Protein AF-A0A7R8H583-F1 (afdb_monomer_lite)

Organism: Lepeophtheirus salmonis (NCBI:txid72036)

Radius of gyration: 39.68 Å; chains: 1; bounding box: 91×56×127 Å

Foldseek 3Di:
DDDDDDDPPPPPPPPDPVNVVVVVVVVVVVVVVVVVVVVVVVVVVVVVVVVVVVVVVVVVVVVVVVVVVVVVVDPDDDDDDDDDDDDDDDDDDDDDDDDPPPDDDPPPPPDDPDPPDPPVPDDDDDDDDDPPVRVPDPPDPPPDPDPDPVVVCVVCVVVVVVVVVVVVVVVVVVVVVVVVVVVVVVVVVCVVPPDDLDDDPVPDDDDDDDPDDFDDDSNHTDPDDDPPDDDD

Secondary structure (DSSP, 8-state):
----------------HHHHHHHHHHHHHHHHHHHHHHHHHHHHHHHHHHHHHHHHHHHHHHHHHHHHHHHHTS----------------------------PPP--------------TT--PPP-----TTTS-----TT------HHHHHHHHHHHHHHHHHHHHHHHHHHHHHHHHHHHHHHHHHHHTT---SSPPGGG-------SSPPPEETTEEPP---TT----

pLDDT: mean 72.58, std 21.28, range [29.31, 98.38]

InterPro domains:
  IPR026711 Protein male-specific lethal-1 [PTHR21656] (119-228)
  IPR029332 PEHE domain [PF15275] (124-221)
  IPR029332 PEHE domain [PS52052] (121-232)
  IPR029332 PEHE domain [SM01300] (122-227)

Structure (mmCIF, N/CA/C/O backbone):
data_AF-A0A7R8H583-F1
#
_entry.id   AF-A0A7R8H583-F1
#
loop_
_atom_site.group_PDB
_atom_site.id
_atom_site.type_symbol
_atom_site.label_atom_id
_atom_site.label_alt_id
_atom_site.label_comp_id
_atom_site.label_asym_id
_atom_site.label_entity_id
_atom_site.label_seq_id
_atom_site.pdbx_PDB_ins_code
_atom_site.Cartn_x
_atom_site.Cartn_y
_atom_site.Cartn_z
_atom_site.occupancy
_atom_site.B_iso_or_equiv
_atom_site.auth_seq_id
_atom_site.auth_comp_id
_atom_site.auth_asym_id
_atom_site.auth_atom_id
_atom_site.pdbx_PDB_model_num
ATOM 1 N N . MET A 1 1 ? 55.004 -15.044 78.273 1.00 39.72 1 MET A N 1
ATOM 2 C CA . MET A 1 1 ? 55.302 -14.265 77.050 1.00 39.72 1 MET A CA 1
ATOM 3 C C . MET A 1 1 ? 54.377 -14.804 75.965 1.00 39.72 1 MET A C 1
ATOM 5 O O . MET A 1 1 ? 54.456 -15.985 75.682 1.00 39.72 1 MET A O 1
ATOM 9 N N . SER A 1 2 ? 53.267 -14.100 75.718 1.00 42.75 2 SER A N 1
ATOM 10 C CA . SER A 1 2 ? 53.019 -13.295 74.498 1.00 42.75 2 SER A CA 1
ATOM 11 C C . SER A 1 2 ? 52.507 -14.181 73.341 1.00 42.75 2 SER A C 1
ATOM 13 O O . SER A 1 2 ? 53.252 -15.025 72.867 1.00 42.75 2 SER A O 1
ATOM 15 N N . SER A 1 3 ? 51.190 -14.187 73.066 1.00 45.34 3 SER A N 1
ATOM 16 C CA . SER A 1 3 ? 50.481 -13.386 72.024 1.00 45.34 3 SER A CA 1
ATOM 17 C C . SER A 1 3 ? 50.631 -13.978 70.607 1.00 45.34 3 SER A C 1
ATOM 19 O O . SER A 1 3 ? 51.756 -14.216 70.197 1.00 45.34 3 SER A O 1
ATOM 21 N N . GLY A 1 4 ? 49.614 -14.191 69.770 1.00 42.38 4 GLY A N 1
ATOM 22 C CA . GLY A 1 4 ? 48.191 -13.868 69.820 1.00 42.38 4 GLY A CA 1
ATOM 23 C C . GLY A 1 4 ? 47.451 -14.468 68.604 1.00 42.38 4 GLY A C 1
ATOM 24 O O . GLY A 1 4 ? 48.073 -14.815 67.603 1.00 42.38 4 GLY A O 1
ATOM 25 N N . ASP A 1 5 ? 46.137 -14.594 68.790 1.00 48.31 5 ASP A N 1
ATOM 26 C CA . ASP A 1 5 ? 44.976 -14.587 67.881 1.00 48.31 5 ASP A CA 1
ATOM 27 C C . ASP A 1 5 ? 44.881 -15.476 66.620 1.00 48.31 5 ASP A C 1
ATOM 29 O O . ASP A 1 5 ? 45.579 -15.263 65.627 1.00 48.31 5 ASP A O 1
ATOM 33 N N . PRO A 1 6 ? 43.852 -16.352 66.563 1.00 56.91 6 PRO A N 1
ATOM 34 C CA . PRO A 1 6 ? 43.311 -16.918 65.338 1.00 56.91 6 PRO A CA 1
ATOM 35 C C . PRO A 1 6 ? 41.936 -16.299 65.025 1.00 56.91 6 PRO A C 1
ATOM 37 O O . PRO A 1 6 ? 40.910 -16.883 65.345 1.00 56.91 6 PRO A O 1
ATOM 40 N N . GLU A 1 7 ? 41.871 -15.139 64.371 1.00 47.62 7 GLU A N 1
ATOM 41 C CA . GLU A 1 7 ? 40.606 -14.659 63.785 1.00 47.62 7 GLU A CA 1
ATOM 42 C C . GLU A 1 7 ? 40.832 -13.978 62.433 1.00 47.62 7 GLU A C 1
ATOM 44 O O . GLU A 1 7 ? 40.828 -12.758 62.288 1.00 47.62 7 GLU A O 1
ATOM 49 N N . THR A 1 8 ? 40.964 -14.788 61.383 1.00 52.25 8 THR A N 1
ATOM 50 C CA . THR A 1 8 ? 40.617 -14.347 60.027 1.00 52.25 8 THR A CA 1
ATOM 51 C C . THR A 1 8 ? 39.176 -14.757 59.752 1.00 52.25 8 THR A C 1
ATOM 53 O O . THR A 1 8 ? 38.875 -15.749 59.094 1.00 52.25 8 THR A O 1
ATOM 56 N N . PHE A 1 9 ? 38.258 -13.970 60.314 1.00 43.31 9 PHE A N 1
ATOM 57 C CA . PHE A 1 9 ? 36.836 -14.028 60.004 1.00 43.31 9 PHE A CA 1
ATOM 58 C C . PHE A 1 9 ? 36.634 -13.882 58.489 1.00 43.31 9 PHE A C 1
ATOM 60 O O . PHE A 1 9 ? 36.889 -12.826 57.902 1.00 43.31 9 PHE A O 1
ATOM 67 N N . LEU A 1 10 ? 36.119 -14.939 57.856 1.00 52.94 10 LEU A N 1
ATOM 68 C CA . LEU A 1 10 ? 35.510 -14.893 56.531 1.00 52.94 10 LEU A CA 1
ATOM 69 C C . LEU A 1 10 ? 34.365 -13.876 56.566 1.00 52.94 10 LEU A C 1
ATOM 71 O O . LEU A 1 10 ? 33.228 -14.186 56.921 1.00 52.94 10 LEU A O 1
ATOM 75 N N . LYS A 1 11 ? 34.662 -12.631 56.192 1.00 44.00 11 LYS A N 1
ATOM 76 C CA . LYS A 1 11 ? 33.666 -11.579 56.005 1.00 44.00 11 LYS A CA 1
ATOM 77 C C . LYS A 1 11 ? 32.925 -11.864 54.701 1.00 44.00 11 LYS A C 1
ATOM 79 O O . LYS A 1 11 ? 33.147 -11.218 53.679 1.00 44.00 11 LYS A O 1
ATOM 84 N N . ALA A 1 12 ? 32.050 -12.869 54.730 1.00 57.28 12 ALA A N 1
ATOM 85 C CA . ALA A 1 12 ? 31.068 -13.095 53.687 1.00 57.28 12 ALA A CA 1
ATOM 86 C C . ALA A 1 12 ? 30.246 -11.809 53.556 1.00 57.28 12 ALA A C 1
ATOM 88 O O . ALA A 1 12 ? 29.466 -11.438 54.437 1.00 57.28 12 ALA A O 1
ATOM 89 N N . LYS A 1 13 ? 30.488 -11.076 52.467 1.00 56.00 13 LYS A N 1
ATOM 90 C CA . LYS A 1 13 ? 29.783 -9.846 52.126 1.00 56.00 13 LYS A CA 1
ATOM 91 C C . LYS A 1 13 ? 28.330 -10.227 51.857 1.00 56.00 13 LYS A C 1
ATOM 93 O O . LYS A 1 13 ? 27.985 -10.579 50.735 1.00 56.00 13 LYS A O 1
ATOM 98 N N . LYS A 1 14 ? 27.488 -10.196 52.898 1.00 53.09 14 LYS A N 1
ATOM 99 C CA . LYS A 1 14 ? 26.028 -10.273 52.782 1.00 53.09 14 LYS A CA 1
ATOM 100 C C . LYS A 1 14 ? 25.600 -9.170 51.815 1.00 53.09 14 LYS A C 1
ATOM 102 O O . LYS A 1 14 ? 25.527 -7.999 52.182 1.00 53.09 14 LYS A O 1
ATOM 107 N N . ILE A 1 15 ? 25.376 -9.535 50.556 1.00 56.59 15 ILE A N 1
ATOM 108 C CA . ILE A 1 15 ? 24.724 -8.669 49.581 1.00 56.59 15 ILE A CA 1
ATOM 109 C C . ILE A 1 15 ? 23.284 -8.570 50.070 1.00 56.59 15 ILE A C 1
ATOM 111 O O . ILE A 1 15 ? 22.493 -9.490 49.896 1.00 56.59 15 ILE A O 1
ATOM 115 N N . GLY A 1 16 ? 22.988 -7.493 50.797 1.00 50.00 16 GLY A N 1
ATOM 116 C CA . GLY A 1 16 ? 21.662 -7.279 51.353 1.00 50.00 16 GLY A CA 1
ATOM 117 C C . GLY A 1 16 ? 20.592 -7.271 50.250 1.00 50.00 16 GLY A C 1
ATOM 118 O O . GLY A 1 16 ? 20.881 -6.856 49.121 1.00 50.00 16 GLY A O 1
ATOM 119 N N . PRO A 1 17 ? 19.344 -7.659 50.570 1.00 55.38 17 PRO A N 1
ATOM 120 C CA . PRO A 1 17 ? 18.224 -7.737 49.617 1.00 55.38 17 PRO A CA 1
ATOM 121 C C . PRO A 1 17 ? 17.969 -6.421 48.856 1.00 55.38 17 PRO A C 1
ATOM 123 O O . PRO A 1 17 ? 17.430 -6.416 47.751 1.00 55.38 17 PRO A O 1
ATOM 126 N N . GLN A 1 18 ? 18.446 -5.299 49.397 1.00 56.16 18 GLN A N 1
ATOM 127 C CA . GLN A 1 18 ? 18.434 -3.978 48.769 1.00 56.16 18 GLN A CA 1
ATOM 128 C C . GLN A 1 18 ? 19.153 -3.922 47.406 1.00 56.16 18 GLN A C 1
ATOM 130 O O . GLN A 1 18 ? 18.717 -3.192 46.518 1.00 56.16 18 GLN A O 1
ATOM 135 N N . ARG A 1 19 ? 20.229 -4.699 47.201 1.00 59.28 19 ARG A N 1
ATOM 136 C CA . ARG A 1 19 ? 21.041 -4.646 45.967 1.00 59.28 19 ARG A CA 1
ATOM 137 C C . ARG A 1 19 ? 20.434 -5.438 44.802 1.00 59.28 19 ARG A C 1
ATOM 139 O O . ARG A 1 19 ? 20.669 -5.103 43.647 1.00 59.28 19 ARG A O 1
ATOM 146 N N . ILE A 1 20 ? 19.651 -6.476 45.100 1.00 61.25 20 ILE A N 1
ATOM 147 C CA . ILE A 1 20 ? 18.907 -7.253 44.092 1.00 61.25 20 ILE A CA 1
ATOM 148 C C . ILE A 1 20 ? 17.666 -6.461 43.659 1.00 61.25 20 ILE A C 1
ATOM 150 O O . ILE A 1 20 ? 17.390 -6.328 42.467 1.00 61.25 20 ILE A O 1
ATOM 154 N N . ASN A 1 21 ? 16.986 -5.833 44.623 1.00 68.69 21 ASN A N 1
ATOM 155 C CA . ASN A 1 21 ? 15.848 -4.958 44.360 1.00 68.69 21 ASN A CA 1
ATOM 156 C C . ASN A 1 21 ? 16.220 -3.740 43.504 1.00 68.69 21 ASN A C 1
ATOM 158 O O . ASN A 1 21 ? 15.417 -3.319 42.676 1.00 68.69 21 ASN A O 1
ATOM 162 N N . SER A 1 22 ? 17.424 -3.176 43.651 1.00 75.19 22 SER A N 1
ATOM 163 C CA . SER A 1 22 ? 17.870 -2.078 42.784 1.00 75.19 22 SER A CA 1
ATOM 164 C C . SER A 1 22 ? 18.162 -2.532 41.349 1.00 75.19 22 SER A C 1
ATOM 166 O O . SER A 1 22 ? 17.811 -1.821 40.411 1.00 75.19 22 SER A O 1
ATOM 168 N N . GLY A 1 23 ? 18.723 -3.730 41.155 1.00 84.75 23 GLY A N 1
ATOM 169 C CA . GLY A 1 23 ? 18.948 -4.307 39.824 1.00 84.75 23 GLY A CA 1
ATOM 170 C C . GLY A 1 23 ? 17.646 -4.552 39.055 1.00 84.75 23 GLY A C 1
ATOM 171 O O . GLY A 1 23 ? 17.531 -4.161 37.894 1.00 84.75 23 GLY A O 1
ATOM 172 N N . LEU A 1 24 ? 16.638 -5.118 39.725 1.00 88.19 24 LEU A N 1
ATOM 173 C CA . LEU A 1 24 ? 15.303 -5.305 39.148 1.00 88.19 24 LEU A CA 1
ATOM 174 C C . LEU A 1 24 ? 14.635 -3.966 38.822 1.00 88.19 24 LEU A C 1
ATOM 176 O O . LEU A 1 24 ? 14.130 -3.795 37.716 1.00 88.19 24 LEU A O 1
ATOM 180 N N . LYS A 1 25 ? 14.689 -2.986 39.734 1.00 88.31 25 LYS A N 1
ATOM 181 C CA . LYS A 1 25 ? 14.158 -1.634 39.483 1.00 88.31 25 LYS A CA 1
ATOM 182 C C . LYS A 1 25 ? 14.792 -0.991 38.247 1.00 88.31 25 LYS A C 1
ATOM 184 O O . LYS A 1 25 ? 14.070 -0.462 37.410 1.00 88.31 25 LYS A O 1
ATOM 189 N N . ASN A 1 26 ? 16.111 -1.090 38.091 1.00 89.19 26 ASN A N 1
ATOM 190 C CA . ASN A 1 26 ? 16.813 -0.552 36.923 1.00 89.19 26 ASN A CA 1
ATOM 191 C C . ASN A 1 26 ? 16.408 -1.265 35.622 1.00 89.19 26 ASN A C 1
ATOM 193 O O . ASN A 1 26 ? 16.211 -0.611 34.599 1.00 89.19 26 ASN A O 1
ATOM 197 N N . MET A 1 27 ? 16.225 -2.588 35.664 1.00 93.94 27 MET A N 1
ATOM 198 C CA . MET A 1 27 ? 15.736 -3.366 34.521 1.00 93.94 27 MET A CA 1
ATOM 199 C C . MET A 1 27 ? 14.315 -2.948 34.117 1.00 93.94 27 MET A C 1
ATOM 201 O O . MET A 1 27 ? 14.057 -2.719 32.936 1.00 93.94 27 MET A O 1
ATOM 205 N N . PHE A 1 28 ? 13.413 -2.788 35.089 1.00 95.56 28 PHE A N 1
ATOM 206 C CA . PHE A 1 28 ? 12.047 -2.320 34.845 1.00 95.56 28 PHE A CA 1
ATOM 207 C C . PHE A 1 28 ? 12.021 -0.903 34.269 1.00 95.56 28 PHE A C 1
ATOM 209 O O . PHE A 1 28 ? 11.303 -0.652 33.304 1.00 95.56 28 PHE A O 1
ATOM 216 N N . LEU A 1 29 ? 12.832 0.014 34.802 1.00 94.50 29 LEU A N 1
ATOM 217 C CA . LEU A 1 29 ? 12.940 1.373 34.267 1.00 94.50 29 LEU A CA 1
ATOM 218 C C . LEU A 1 29 ? 13.438 1.372 32.815 1.00 94.50 29 LEU A C 1
ATOM 220 O O . LEU A 1 29 ? 12.851 2.049 31.973 1.00 94.50 29 LEU A O 1
ATOM 224 N N . SER A 1 30 ? 14.445 0.554 32.498 1.00 95.88 30 SER A N 1
ATOM 225 C CA . SER A 1 30 ? 14.956 0.396 31.130 1.00 95.88 30 SER A CA 1
ATOM 226 C C . SER A 1 30 ? 13.913 -0.205 30.174 1.00 95.88 30 SER A C 1
ATOM 228 O O . SER A 1 30 ? 13.758 0.260 29.039 1.00 95.88 30 SER A O 1
ATOM 230 N N . GLN A 1 31 ? 13.131 -1.191 30.628 1.00 97.00 31 GLN A N 1
ATOM 231 C CA . GLN A 1 31 ? 12.008 -1.722 29.848 1.00 97.00 31 GLN A CA 1
ATOM 232 C C . GLN A 1 31 ? 10.939 -0.658 29.596 1.00 97.00 31 GLN A C 1
ATOM 234 O O . GLN A 1 31 ? 10.492 -0.505 28.460 1.00 97.00 31 GLN A O 1
ATOM 239 N N . LEU A 1 32 ? 10.552 0.108 30.617 1.00 97.69 32 LEU A N 1
ATOM 240 C CA . LEU A 1 32 ? 9.571 1.185 30.472 1.00 97.69 32 LEU A CA 1
ATOM 241 C C . LEU A 1 32 ? 10.056 2.271 29.509 1.00 97.69 32 LEU A C 1
ATOM 243 O O . LEU A 1 32 ? 9.270 2.783 28.712 1.00 97.69 32 LEU A O 1
ATOM 247 N N . GLU A 1 33 ? 11.344 2.601 29.535 1.00 97.25 33 GLU A N 1
ATOM 248 C CA . GLU A 1 33 ? 11.948 3.542 28.596 1.00 97.25 33 GLU A CA 1
ATOM 249 C C . GLU A 1 33 ? 11.937 3.004 27.161 1.00 97.25 33 GLU A C 1
ATOM 251 O O . GLU A 1 33 ? 11.557 3.718 26.231 1.00 97.25 33 GLU A O 1
ATOM 256 N N . THR A 1 34 ? 12.235 1.716 26.986 1.00 97.38 34 THR A N 1
ATOM 257 C CA . THR A 1 34 ? 12.141 1.038 25.687 1.00 97.38 34 THR A CA 1
ATOM 258 C C . THR A 1 34 ? 10.707 1.044 25.156 1.00 97.38 34 THR A C 1
ATOM 260 O O . THR A 1 34 ? 10.482 1.362 23.984 1.00 97.38 34 THR A O 1
ATOM 263 N N . ILE A 1 35 ? 9.724 0.749 26.014 1.00 97.94 35 ILE A N 1
ATOM 264 C CA . ILE A 1 35 ? 8.297 0.790 25.675 1.00 97.94 35 ILE A CA 1
ATOM 265 C C . ILE A 1 35 ? 7.898 2.213 25.283 1.00 97.94 35 ILE A C 1
ATOM 267 O O . ILE A 1 35 ? 7.303 2.402 24.221 1.00 97.94 35 ILE A O 1
ATOM 271 N N . ARG A 1 36 ? 8.284 3.224 26.067 1.00 95.44 36 ARG A N 1
ATOM 272 C CA . ARG A 1 36 ? 8.012 4.636 25.767 1.00 95.44 36 ARG A CA 1
ATOM 273 C C . ARG A 1 36 ? 8.599 5.040 24.415 1.00 95.44 36 ARG A C 1
ATOM 275 O O . ARG A 1 36 ? 7.875 5.566 23.574 1.00 95.44 36 ARG A O 1
ATOM 282 N N . ALA A 1 37 ? 9.870 4.730 24.165 1.00 96.69 37 ALA A N 1
ATOM 283 C CA . ALA A 1 37 ? 10.530 5.014 22.893 1.00 96.69 37 ALA A CA 1
ATOM 284 C C . ALA A 1 37 ? 9.862 4.282 21.716 1.00 96.69 37 ALA A C 1
ATOM 286 O O . ALA A 1 37 ? 9.708 4.844 20.632 1.00 96.69 37 ALA A O 1
ATOM 287 N N . SER A 1 38 ? 9.432 3.032 21.917 1.00 97.25 38 SER A N 1
ATOM 288 C CA . SER A 1 38 ? 8.689 2.277 20.905 1.00 97.25 38 SER A CA 1
ATOM 289 C C . SER A 1 38 ? 7.330 2.909 20.599 1.00 97.25 38 SER A C 1
ATOM 291 O O . SER A 1 38 ? 6.988 3.046 19.428 1.00 97.25 38 SER A O 1
ATOM 293 N N . SER A 1 39 ? 6.615 3.373 21.626 1.00 97.75 39 SER A N 1
ATOM 294 C CA . SER A 1 39 ? 5.313 4.028 21.503 1.00 97.75 39 SER A CA 1
ATOM 295 C C . SER A 1 39 ? 5.418 5.337 20.723 1.00 97.75 39 SER A C 1
ATOM 297 O O . SER A 1 39 ? 4.657 5.553 19.783 1.00 97.75 39 SER A O 1
ATOM 299 N N . ILE A 1 40 ? 6.435 6.155 21.020 1.00 97.19 40 ILE A N 1
ATOM 300 C CA . ILE A 1 40 ? 6.724 7.388 20.271 1.00 97.19 40 ILE A CA 1
ATOM 301 C C . ILE A 1 40 ? 6.976 7.067 18.793 1.00 97.19 40 ILE A C 1
ATOM 303 O O . ILE A 1 40 ? 6.311 7.619 17.922 1.00 97.19 40 ILE A O 1
ATOM 307 N N . ARG A 1 41 ? 7.849 6.095 18.491 1.00 96.69 41 ARG A N 1
ATOM 308 C CA . ARG A 1 41 ? 8.122 5.694 17.098 1.00 96.69 41 ARG A CA 1
ATOM 309 C C . ARG A 1 41 ? 6.885 5.175 16.367 1.00 96.69 41 ARG A C 1
ATOM 311 O O . ARG A 1 41 ? 6.749 5.396 15.166 1.00 96.69 41 ARG A O 1
ATOM 318 N N . ILE A 1 42 ? 6.017 4.433 17.054 1.00 96.75 42 ILE A N 1
ATOM 319 C CA . ILE A 1 42 ? 4.756 3.947 16.478 1.00 96.75 42 ILE A CA 1
ATOM 320 C C . ILE A 1 42 ? 3.839 5.131 16.177 1.00 96.75 42 ILE A C 1
ATOM 322 O O . ILE A 1 42 ? 3.285 5.199 15.081 1.00 96.75 42 ILE A O 1
ATOM 326 N N . LYS A 1 43 ? 3.728 6.084 17.106 1.00 97.00 43 LYS A N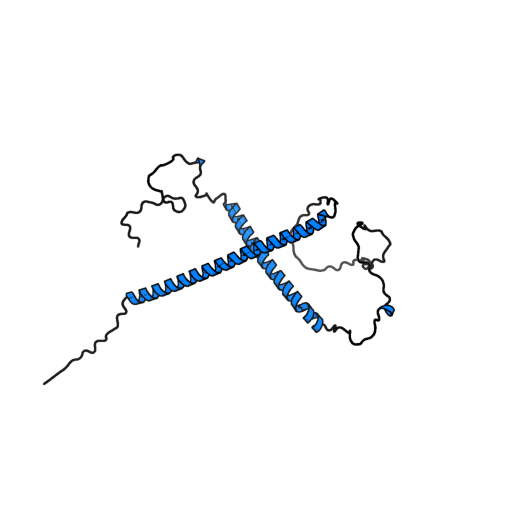 1
ATOM 327 C CA . LYS A 1 43 ? 2.928 7.295 16.929 1.00 97.00 43 LYS A CA 1
ATOM 328 C C . LYS A 1 43 ? 3.402 8.112 15.726 1.00 97.00 43 LYS A C 1
ATOM 330 O O . LYS A 1 43 ? 2.579 8.442 14.879 1.00 97.00 43 LYS A O 1
ATOM 335 N N . ASP A 1 44 ? 4.706 8.333 15.589 1.00 97.38 44 ASP A N 1
ATOM 336 C CA . ASP A 1 44 ? 5.277 9.075 14.457 1.00 97.38 44 ASP A CA 1
ATOM 337 C C . ASP A 1 44 ? 5.035 8.365 13.117 1.00 97.38 44 ASP A C 1
ATOM 339 O O . ASP A 1 44 ? 4.683 8.995 12.120 1.00 97.38 44 ASP A O 1
ATOM 343 N N . ARG A 1 45 ? 5.175 7.031 13.074 1.00 97.56 45 ARG A N 1
ATOM 344 C CA . ARG A 1 45 ? 4.865 6.247 11.865 1.00 97.56 45 ARG A CA 1
ATOM 345 C C . ARG A 1 45 ? 3.390 6.325 11.496 1.00 97.56 45 ARG A C 1
ATOM 347 O O . ARG A 1 45 ? 3.080 6.457 10.316 1.00 97.56 45 ARG A O 1
ATOM 354 N N . ASN A 1 46 ? 2.500 6.251 12.482 1.00 95.81 46 ASN A N 1
ATOM 355 C CA . ASN A 1 46 ? 1.064 6.376 12.258 1.00 95.81 46 ASN A CA 1
ATOM 356 C C . ASN A 1 46 ? 0.707 7.777 11.757 1.00 95.81 46 ASN A C 1
ATOM 358 O O . ASN A 1 46 ? -0.075 7.891 10.819 1.00 95.81 46 ASN A O 1
ATOM 362 N N . GLN A 1 47 ? 1.330 8.822 12.308 1.00 97.50 47 GLN A N 1
ATOM 363 C CA . GLN A 1 47 ? 1.153 10.187 11.820 1.00 97.50 47 GLN A CA 1
ATOM 364 C C . GLN A 1 47 ? 1.579 10.308 10.354 1.00 97.50 47 GLN A C 1
ATOM 366 O O . GLN A 1 47 ? 0.802 10.756 9.520 1.00 97.50 47 GLN A O 1
ATOM 371 N N . LYS A 1 48 ? 2.762 9.789 10.009 1.00 97.38 48 LYS A N 1
ATOM 372 C CA . LYS A 1 48 ? 3.242 9.784 8.623 1.00 97.38 48 LYS A CA 1
ATOM 373 C C . LYS A 1 48 ? 2.315 9.017 7.674 1.00 97.38 48 LYS A C 1
ATOM 375 O O . LYS A 1 48 ? 2.170 9.399 6.517 1.00 97.38 48 LYS A O 1
ATOM 380 N N . LEU A 1 49 ? 1.702 7.926 8.136 1.00 96.38 49 LEU A N 1
ATOM 381 C CA . LEU A 1 49 ? 0.715 7.188 7.346 1.00 96.38 49 LEU A CA 1
ATOM 382 C C . LEU A 1 49 ? -0.553 8.011 7.101 1.00 96.38 49 LEU A C 1
ATOM 384 O O . LEU A 1 49 ? -1.054 7.988 5.981 1.00 96.38 49 LEU A O 1
ATOM 388 N N . LEU A 1 50 ? -1.043 8.741 8.107 1.00 97.06 50 LEU A N 1
ATOM 389 C CA . LEU A 1 50 ? -2.188 9.643 7.954 1.00 97.06 50 LEU A CA 1
ATOM 390 C C . LEU A 1 50 ? -1.882 10.766 6.959 1.00 97.06 50 LEU A C 1
ATOM 392 O O . LEU A 1 50 ? -2.690 11.030 6.071 1.00 97.06 50 LEU A O 1
ATOM 396 N N . ASP A 1 51 ? -0.698 11.369 7.054 1.00 95.31 51 ASP A N 1
ATOM 397 C CA . ASP A 1 51 ? -0.281 12.441 6.147 1.00 95.31 51 ASP A CA 1
ATOM 398 C C . ASP A 1 51 ? -0.210 11.939 4.694 1.00 95.31 51 ASP A C 1
ATOM 400 O O . ASP A 1 51 ? -0.757 12.568 3.790 1.00 95.31 51 ASP A O 1
ATOM 404 N N . LEU A 1 52 ? 0.371 10.753 4.469 1.00 96.44 52 LEU A N 1
ATOM 405 C CA . LEU A 1 52 ? 0.426 10.122 3.144 1.00 96.44 52 LEU A CA 1
ATOM 406 C C . LEU A 1 52 ? -0.953 9.699 2.620 1.00 96.44 52 LEU A C 1
ATOM 408 O O . LEU A 1 52 ? -1.181 9.699 1.410 1.00 96.44 52 LEU A O 1
ATOM 412 N N . GLN A 1 53 ? -1.873 9.283 3.494 1.00 92.69 53 GLN A N 1
ATOM 413 C CA . GLN A 1 53 ? -3.250 8.984 3.094 1.00 92.69 53 GLN A CA 1
ATOM 414 C C . GLN A 1 53 ? -3.959 10.245 2.613 1.00 92.69 53 GLN A C 1
ATOM 416 O O . GLN A 1 53 ? -4.580 10.217 1.552 1.00 92.69 53 GLN A O 1
ATOM 421 N N . LYS A 1 54 ? -3.804 11.343 3.355 1.00 96.69 54 LYS A N 1
ATOM 422 C CA . LYS A 1 54 ? -4.352 12.645 2.990 1.00 96.69 54 LYS A CA 1
ATOM 423 C C . LYS A 1 54 ? -3.777 13.144 1.663 1.00 96.69 54 LYS A C 1
ATOM 425 O O . LYS A 1 54 ? -4.542 13.487 0.772 1.00 96.69 54 LYS A O 1
ATOM 430 N N . GLU A 1 55 ? -2.457 13.088 1.486 1.00 94.44 55 GLU A N 1
ATOM 431 C CA . GLU A 1 55 ? -1.805 13.489 0.231 1.00 94.44 55 GLU A CA 1
ATOM 432 C C . GLU A 1 55 ? -2.290 12.648 -0.962 1.00 94.44 55 GLU A C 1
ATOM 434 O O . GLU A 1 55 ? -2.605 13.189 -2.021 1.00 94.44 55 GLU A O 1
ATOM 439 N N . ASN A 1 56 ? -2.418 11.326 -0.800 1.00 93.88 56 ASN A N 1
ATOM 440 C CA . ASN A 1 56 ? -2.963 10.465 -1.852 1.00 93.88 56 ASN A CA 1
ATOM 441 C C . ASN A 1 56 ? -4.425 10.793 -2.184 1.00 93.88 56 ASN A C 1
ATOM 443 O O . ASN A 1 56 ? -4.806 10.749 -3.355 1.00 93.88 56 ASN A O 1
ATOM 447 N N . GLU A 1 57 ? -5.245 11.100 -1.177 1.00 96.50 57 GLU A N 1
ATOM 448 C CA . GLU A 1 57 ? -6.629 11.524 -1.383 1.00 96.50 57 GLU A CA 1
ATOM 449 C C . GLU A 1 57 ? -6.686 12.853 -2.144 1.00 96.50 57 GLU A C 1
ATOM 451 O O . GLU A 1 57 ? -7.432 12.971 -3.116 1.00 96.50 57 GLU A O 1
ATOM 456 N N . ASP A 1 58 ? -5.848 13.818 -1.770 1.00 95.12 58 ASP A N 1
ATOM 457 C CA . ASP A 1 58 ? -5.750 15.122 -2.425 1.00 95.12 58 ASP A CA 1
ATOM 458 C C . ASP A 1 58 ? -5.287 14.986 -3.883 1.00 95.12 58 ASP A C 1
ATOM 460 O O . ASP A 1 58 ? -5.892 15.571 -4.785 1.00 95.12 58 ASP A O 1
ATOM 464 N N . LEU A 1 59 ? -4.284 14.144 -4.156 1.00 96.38 59 LEU A N 1
ATOM 465 C CA . LEU A 1 59 ? -3.831 13.837 -5.517 1.00 96.38 59 LEU A CA 1
ATOM 466 C C . LEU A 1 59 ? -4.928 13.160 -6.343 1.00 96.38 59 LEU A C 1
ATOM 468 O O . LEU A 1 59 ? -5.109 13.472 -7.525 1.00 96.38 59 LEU A O 1
ATOM 472 N N . LEU A 1 60 ? -5.686 12.242 -5.739 1.00 94.88 60 LEU A N 1
ATOM 473 C CA . LEU A 1 60 ? -6.806 11.590 -6.409 1.00 94.88 60 LEU A CA 1
ATOM 474 C C . LEU A 1 60 ? -7.914 12.600 -6.725 1.00 94.88 60 LEU A C 1
ATOM 476 O O . LEU A 1 60 ? -8.407 12.623 -7.853 1.00 94.88 60 LEU A O 1
ATOM 480 N N . ARG A 1 61 ? -8.254 13.479 -5.775 1.00 92.75 61 ARG A N 1
ATOM 481 C CA . ARG A 1 61 ? -9.204 14.586 -5.965 1.00 92.75 61 ARG A CA 1
ATOM 482 C C . ARG A 1 61 ? -8.742 15.527 -7.073 1.00 92.75 61 ARG A C 1
ATOM 484 O O . ARG A 1 61 ? -9.532 15.864 -7.952 1.00 92.75 61 ARG A O 1
ATOM 491 N N . GLN A 1 62 ? -7.463 15.897 -7.094 1.00 93.75 62 GLN A N 1
ATOM 492 C CA . GLN A 1 62 ? -6.884 16.745 -8.136 1.00 93.75 62 GLN A CA 1
ATOM 493 C C . GLN A 1 62 ? -6.950 16.071 -9.512 1.00 93.75 62 GLN A C 1
ATOM 495 O O . GLN A 1 62 ? -7.312 16.710 -10.507 1.00 93.75 62 GLN A O 1
ATOM 500 N N . ARG A 1 63 ? -6.650 14.770 -9.586 1.00 93.69 63 ARG A N 1
ATOM 501 C CA . ARG A 1 63 ? -6.743 13.989 -10.825 1.00 93.69 63 ARG A CA 1
ATOM 502 C C . ARG A 1 63 ? -8.185 13.882 -11.313 1.00 93.69 63 ARG A C 1
ATOM 504 O O . ARG A 1 63 ? -8.424 14.084 -12.501 1.00 93.69 63 ARG A O 1
ATOM 511 N N . LEU A 1 64 ? -9.135 13.610 -10.420 1.00 91.56 64 LEU A N 1
ATOM 512 C CA . LEU A 1 64 ? -10.565 13.576 -10.737 1.00 91.56 64 LEU A CA 1
ATOM 513 C C . LEU A 1 64 ? -11.052 14.935 -11.237 1.00 91.56 64 LEU A C 1
ATOM 515 O O . LEU A 1 64 ? -11.657 14.989 -12.299 1.00 91.56 64 LEU A O 1
ATOM 519 N N . CYS A 1 65 ? -10.704 16.027 -10.554 1.00 90.88 65 CYS A N 1
ATOM 520 C CA . CYS A 1 65 ? -11.031 17.387 -10.981 1.00 90.88 65 CYS A CA 1
ATOM 521 C C . CYS A 1 65 ? -10.452 17.698 -12.372 1.00 90.88 65 CYS A C 1
ATOM 523 O O . CYS A 1 65 ? -11.148 18.199 -13.252 1.00 90.88 65 CYS A O 1
ATOM 525 N N . SER A 1 66 ? -9.199 17.308 -12.622 1.00 90.00 66 SER A N 1
ATOM 526 C CA . SER A 1 66 ? -8.559 17.472 -13.933 1.00 90.00 66 SER A CA 1
ATOM 527 C C . SER A 1 66 ? -9.266 16.677 -15.034 1.00 90.00 66 SER A C 1
ATOM 529 O O . SER A 1 66 ? -9.396 17.157 -16.159 1.00 90.00 66 SER A O 1
ATOM 531 N N . MET A 1 67 ? -9.732 15.463 -14.729 1.00 83.62 67 MET A N 1
ATOM 532 C CA . MET A 1 67 ? -10.512 14.643 -15.660 1.00 83.62 67 MET A CA 1
ATOM 533 C C . MET A 1 67 ? -11.933 15.185 -15.855 1.00 83.62 67 MET A C 1
ATOM 535 O O . MET A 1 67 ? -12.449 15.162 -16.970 1.00 83.62 67 MET A O 1
ATOM 539 N N . GLU A 1 68 ? -12.561 15.712 -14.810 1.00 85.25 68 GLU A N 1
ATOM 540 C CA . GLU A 1 68 ? -13.900 16.285 -14.883 1.00 85.25 68 GLU A CA 1
ATOM 541 C C . GLU A 1 68 ? -13.915 17.608 -15.651 1.00 85.25 68 GLU A C 1
ATOM 543 O O . GLU A 1 68 ? -14.820 17.830 -16.448 1.00 85.25 68 GLU A O 1
ATOM 548 N N . ASN A 1 69 ? -12.875 18.435 -15.530 1.00 76.62 69 ASN A N 1
ATOM 549 C CA . ASN A 1 69 ? -12.710 19.630 -16.359 1.00 76.62 69 ASN A CA 1
ATOM 550 C C . ASN A 1 69 ? -12.567 19.279 -17.849 1.00 76.62 69 ASN A C 1
ATOM 552 O O . ASN A 1 69 ? -13.082 20.004 -18.699 1.00 76.62 69 ASN A O 1
ATOM 556 N N . ARG A 1 70 ? -11.951 18.132 -18.179 1.00 74.69 70 ARG A N 1
ATOM 557 C CA . ARG A 1 70 ? -11.942 17.608 -19.558 1.00 74.69 70 ARG A CA 1
ATOM 558 C C . ARG A 1 70 ? -13.334 17.156 -20.007 1.00 74.69 70 ARG A C 1
ATOM 560 O O . ARG A 1 70 ? -13.695 17.411 -21.147 1.00 74.69 70 ARG A O 1
ATOM 567 N N . ARG A 1 71 ? -14.127 16.538 -19.120 1.00 65.75 71 ARG A N 1
ATOM 568 C CA . ARG A 1 71 ? -15.513 16.124 -19.417 1.00 65.75 71 ARG A CA 1
ATOM 569 C C . ARG A 1 71 ? -16.487 17.301 -19.515 1.00 65.75 71 ARG A C 1
ATOM 571 O O . ARG A 1 71 ? -17.364 17.267 -20.362 1.00 65.75 71 ARG A O 1
ATOM 578 N N . LYS A 1 72 ? -16.337 18.364 -18.718 1.00 61.25 72 LYS A N 1
ATOM 579 C CA . LYS A 1 72 ? -17.190 19.570 -18.795 1.00 61.25 72 LYS A CA 1
ATOM 580 C C . LYS A 1 72 ? -16.950 20.401 -20.061 1.00 61.25 72 LYS A C 1
ATOM 582 O O . LYS A 1 72 ? -17.845 21.132 -20.472 1.00 61.25 72 LYS A O 1
ATOM 587 N N . GLY A 1 73 ? -15.793 20.242 -20.710 1.00 54.81 73 GLY A N 1
ATOM 588 C CA . GLY A 1 73 ? -15.539 20.751 -22.063 1.00 54.81 73 GLY A CA 1
ATOM 589 C C . GLY A 1 73 ? -16.290 20.000 -23.174 1.00 54.81 73 GLY A C 1
ATOM 590 O O . GLY A 1 73 ? -16.353 20.495 -24.295 1.00 54.81 73 GLY A O 1
ATOM 591 N N . SER A 1 74 ? -16.894 18.844 -22.876 1.00 49.09 74 SER A N 1
ATOM 592 C CA . SER A 1 74 ? -17.727 18.062 -23.795 1.00 49.09 74 SER A CA 1
ATOM 593 C C . SER A 1 74 ? -19.137 17.897 -23.216 1.00 49.09 74 SER A C 1
ATOM 595 O O . SER A 1 74 ? -19.372 17.051 -22.355 1.00 49.09 74 SER A O 1
ATOM 597 N N . LYS A 1 75 ? -20.102 18.697 -23.675 1.00 50.97 75 LYS A N 1
ATOM 598 C CA . LYS A 1 75 ? -21.523 18.449 -23.389 1.00 50.97 75 LYS A CA 1
ATOM 599 C C . LYS A 1 75 ? -21.995 17.230 -24.193 1.00 50.97 75 LYS A C 1
ATOM 601 O O . LYS A 1 75 ? -22.473 17.410 -25.299 1.00 50.97 75 LYS A O 1
ATOM 606 N N . GLU A 1 76 ? -21.867 16.022 -23.650 1.00 47.34 76 GLU A N 1
ATOM 607 C CA . GLU A 1 76 ? -22.528 14.803 -24.153 1.00 47.34 76 GLU A CA 1
ATOM 608 C C . GLU A 1 76 ? -22.880 13.887 -22.957 1.00 47.34 76 GLU A C 1
ATOM 610 O O . GLU A 1 76 ? -22.030 13.678 -22.081 1.00 47.34 76 GLU A O 1
ATOM 615 N N . PRO A 1 77 ? -24.117 13.364 -22.856 1.00 45.34 77 PRO A N 1
ATOM 616 C CA . PRO A 1 77 ? -24.564 12.567 -21.718 1.00 45.34 77 PRO A CA 1
ATOM 617 C C . PRO A 1 77 ? -24.151 11.097 -21.882 1.00 45.34 77 PRO A C 1
ATOM 619 O O . PRO A 1 77 ? -24.620 10.398 -22.775 1.00 45.34 77 PRO A O 1
ATOM 622 N N . CYS A 1 78 ? -23.307 10.576 -20.988 1.00 33.47 78 CYS A N 1
ATOM 623 C CA . CYS A 1 78 ? -23.070 9.132 -20.924 1.00 33.47 78 CYS A CA 1
ATOM 624 C C . CYS A 1 78 ? -24.208 8.461 -20.141 1.00 33.47 78 CYS A C 1
ATOM 626 O O . CYS A 1 78 ? -24.321 8.640 -18.928 1.00 33.47 78 CYS A O 1
ATOM 628 N N . LEU A 1 79 ? -25.039 7.697 -20.849 1.00 40.28 79 LEU A N 1
ATOM 629 C CA . LEU A 1 79 ? -26.080 6.844 -20.282 1.00 40.28 79 LEU A CA 1
ATOM 630 C C . LEU A 1 79 ? -25.481 5.704 -19.446 1.00 40.28 79 LEU A C 1
ATOM 632 O O . LEU A 1 79 ? -24.544 5.023 -19.859 1.00 40.28 79 LEU A O 1
ATOM 636 N N . ASN A 1 80 ? -26.085 5.491 -18.278 1.00 44.03 80 ASN A N 1
ATOM 637 C CA . ASN A 1 80 ? -25.944 4.294 -17.458 1.00 44.03 80 ASN A CA 1
ATOM 638 C C . ASN A 1 80 ? -26.578 3.077 -18.152 1.00 44.03 80 ASN A C 1
ATOM 640 O O . ASN A 1 80 ? -27.695 3.172 -18.656 1.00 44.03 80 ASN A O 1
ATOM 644 N N . SER A 1 81 ? -25.891 1.938 -18.107 1.00 36.28 81 SER A N 1
ATOM 645 C CA . SER A 1 81 ? -26.376 0.539 -18.058 1.00 36.28 81 SER A CA 1
ATOM 646 C C . SER A 1 81 ? -25.235 -0.331 -18.599 1.00 36.28 81 SER A C 1
ATOM 648 O O . SER A 1 81 ? -24.563 0.038 -19.550 1.00 36.28 81 SER A O 1
ATOM 650 N N . PHE A 1 82 ? -24.856 -1.436 -17.975 1.00 37.47 82 PHE A N 1
ATOM 651 C CA . PHE A 1 82 ? -25.668 -2.637 -17.918 1.00 37.47 82 PHE A CA 1
ATOM 652 C C . PHE A 1 82 ? -25.031 -3.603 -16.908 1.00 37.47 82 PHE A C 1
ATOM 654 O O . PHE A 1 82 ? -23.809 -3.722 -16.826 1.00 37.47 82 PHE A O 1
ATOM 661 N N . LEU A 1 83 ? -25.903 -4.194 -16.103 1.00 44.59 83 LEU A N 1
ATOM 662 C CA . LEU A 1 83 ? -25.657 -4.958 -14.888 1.00 44.59 83 LEU A CA 1
ATOM 663 C C . LEU A 1 83 ? -25.137 -6.383 -15.143 1.00 44.59 83 LEU A C 1
ATOM 665 O O . LEU A 1 83 ? -25.325 -6.935 -16.221 1.00 44.59 83 LEU A O 1
ATOM 669 N N . ASP A 1 84 ? -24.555 -6.936 -14.075 1.00 35.84 84 ASP A N 1
ATOM 670 C CA . ASP A 1 84 ? -24.605 -8.328 -13.612 1.00 35.84 84 ASP A CA 1
ATOM 671 C C . ASP A 1 84 ? -24.278 -9.468 -14.586 1.00 35.84 84 ASP A C 1
ATOM 673 O O . ASP A 1 84 ? -25.051 -9.807 -15.477 1.00 35.84 84 ASP A O 1
ATOM 677 N N . LEU A 1 85 ? -23.207 -10.211 -14.274 1.00 40.25 85 LEU A N 1
ATOM 678 C CA . LEU A 1 85 ? -23.275 -11.664 -14.406 1.00 40.25 85 LEU A CA 1
ATOM 679 C C . LEU A 1 85 ? -22.449 -12.371 -13.328 1.00 40.25 85 LEU A C 1
ATOM 681 O O . LEU A 1 85 ? -21.267 -12.101 -13.109 1.00 40.25 85 LEU A O 1
ATOM 685 N N . GLU A 1 86 ? -23.154 -13.252 -12.635 1.00 35.72 86 GLU A N 1
ATOM 686 C CA . GLU A 1 86 ? -22.750 -14.028 -11.479 1.00 35.72 86 GLU A CA 1
ATOM 687 C C . GLU A 1 86 ? -21.656 -15.070 -11.763 1.00 35.72 86 GLU A C 1
ATOM 689 O O . GLU A 1 86 ? -21.399 -15.514 -12.881 1.00 35.72 86 GLU A O 1
ATOM 694 N N . ASN A 1 87 ? -21.048 -15.493 -10.660 1.00 35.22 87 ASN A N 1
ATOM 695 C CA . ASN A 1 87 ? -20.154 -16.632 -10.502 1.00 35.22 87 ASN A CA 1
ATOM 696 C C . ASN A 1 87 ? -20.957 -17.956 -10.523 1.00 35.22 87 ASN A C 1
ATOM 698 O O . ASN A 1 87 ? -22.046 -17.995 -9.951 1.00 35.22 87 ASN A O 1
ATOM 702 N N . PRO A 1 88 ? -20.394 -19.079 -11.014 1.00 40.84 88 PRO A N 1
ATOM 703 C CA . PRO A 1 88 ? -20.269 -20.205 -10.082 1.00 40.84 88 PRO A CA 1
ATOM 704 C C . PRO A 1 88 ? -18.961 -21.019 -10.205 1.00 40.84 88 PRO A C 1
ATOM 706 O O . PRO A 1 88 ? -18.586 -21.548 -11.244 1.00 40.84 88 PRO A O 1
ATOM 709 N N . THR A 1 89 ? -18.300 -21.145 -9.056 1.00 30.73 89 THR A N 1
ATOM 710 C CA . THR A 1 89 ? -17.730 -22.338 -8.395 1.00 30.73 89 THR A CA 1
ATOM 711 C C . THR A 1 89 ? -17.407 -23.631 -9.194 1.00 30.73 89 THR A C 1
ATOM 713 O O . THR A 1 89 ? -18.294 -24.404 -9.523 1.00 30.73 89 THR A O 1
ATOM 716 N N . SER A 1 90 ? -16.099 -23.953 -9.229 1.00 34.50 90 SER A N 1
ATOM 717 C CA . SER A 1 90 ? -15.417 -25.249 -8.940 1.00 34.50 90 SER A CA 1
ATOM 718 C C . SER A 1 90 ? -15.714 -26.523 -9.764 1.00 34.50 90 SER A C 1
ATOM 720 O O . SER A 1 90 ? -16.795 -27.092 -9.660 1.00 34.50 90 SER A O 1
ATOM 722 N N . LYS A 1 91 ? -14.674 -27.124 -10.378 1.00 36.69 91 LYS A N 1
ATOM 723 C CA . LYS A 1 91 ? -13.970 -28.352 -9.909 1.00 36.69 91 LYS A CA 1
ATOM 724 C C . LYS A 1 91 ? -12.911 -28.842 -10.920 1.00 36.69 91 LYS A C 1
ATOM 726 O O . LYS A 1 91 ? -12.836 -28.385 -12.050 1.00 36.69 91 LYS A O 1
ATOM 731 N N . GLN A 1 92 ? -12.046 -29.712 -10.404 1.00 31.64 92 GLN A N 1
ATOM 732 C CA . GLN A 1 92 ? -10.773 -30.235 -10.908 1.00 31.64 92 GLN A CA 1
ATOM 733 C C . GLN A 1 92 ? -10.883 -31.176 -12.129 1.00 31.64 92 GLN A C 1
ATOM 735 O O . GLN A 1 92 ? -11.950 -31.722 -12.394 1.00 31.64 92 GLN A O 1
ATOM 740 N N . THR A 1 93 ? -9.710 -31.460 -12.721 1.00 29.31 93 THR A N 1
ATOM 741 C CA . THR A 1 93 ? -9.243 -32.791 -13.182 1.00 29.31 93 THR A CA 1
ATOM 742 C C . THR A 1 93 ? -8.875 -32.887 -14.668 1.00 29.31 93 THR A C 1
ATOM 744 O O . THR A 1 93 ? -9.696 -32.751 -15.562 1.00 29.31 93 THR A O 1
ATOM 747 N N . THR A 1 94 ? -7.571 -33.115 -14.849 1.00 39.34 94 THR A N 1
ATOM 748 C CA . THR A 1 94 ? -6.814 -33.836 -15.883 1.00 39.34 94 THR A CA 1
ATOM 749 C C . THR A 1 94 ? -7.476 -34.296 -17.185 1.00 39.34 94 THR A C 1
ATOM 751 O O . THR A 1 94 ? -8.570 -34.847 -17.205 1.00 39.34 94 THR A O 1
ATOM 754 N N . SER A 1 95 ? -6.600 -34.330 -18.192 1.00 34.88 95 SER A N 1
ATOM 755 C CA . SER A 1 95 ? -6.633 -35.081 -19.453 1.00 34.88 95 SER A CA 1
ATOM 756 C C . SER A 1 95 ? -7.154 -34.303 -20.657 1.00 34.88 95 SER A C 1
ATOM 758 O O . SER A 1 95 ? -8.326 -33.966 -20.772 1.00 34.88 95 SER A O 1
ATOM 760 N N . SER A 1 96 ? -6.216 -34.032 -21.570 1.00 41.44 96 SER A N 1
ATOM 761 C CA . SER A 1 96 ? -6.494 -33.735 -22.969 1.00 41.44 96 SER A CA 1
ATOM 762 C C . SER A 1 96 ? -7.405 -34.797 -23.570 1.00 41.44 96 SER A C 1
ATOM 764 O O . SER A 1 96 ? -7.087 -35.985 -23.486 1.00 41.44 96 SER A O 1
ATOM 766 N N . PRO A 1 97 ? -8.385 -34.363 -24.367 1.00 43.81 97 PRO A N 1
ATOM 767 C CA . PRO A 1 97 ? -8.736 -35.060 -25.581 1.00 43.81 97 PRO A CA 1
ATOM 768 C C . PRO A 1 97 ? -8.439 -34.165 -26.786 1.00 43.81 97 PRO A C 1
ATOM 770 O O . PRO A 1 97 ? -8.789 -32.987 -26.841 1.00 43.81 97 PRO A O 1
ATOM 773 N N . VAL A 1 98 ? -7.773 -34.764 -27.769 1.00 48.09 98 VAL A N 1
ATOM 774 C CA . VAL A 1 98 ? -7.568 -34.222 -29.110 1.00 48.09 98 VAL A CA 1
ATOM 775 C C . VAL A 1 98 ? -8.938 -33.963 -29.739 1.00 48.09 98 VAL A C 1
ATOM 777 O O . VAL A 1 98 ? -9.595 -34.885 -30.217 1.00 48.09 98 VAL A O 1
ATOM 780 N N . ALA A 1 99 ? -9.370 -32.705 -29.747 1.00 36.47 99 ALA A N 1
ATOM 781 C CA . ALA A 1 99 ? -10.453 -32.249 -30.600 1.00 36.47 99 ALA A CA 1
ATOM 782 C C . ALA A 1 99 ? -9.837 -31.797 -31.926 1.00 36.47 99 ALA A C 1
ATOM 784 O O . ALA A 1 99 ? -9.094 -30.819 -31.983 1.00 36.47 99 ALA A O 1
ATOM 785 N N . LYS A 1 100 ? -10.137 -32.530 -33.002 1.00 48.06 100 LYS A N 1
ATOM 786 C CA . LYS A 1 100 ? -9.968 -32.041 -34.372 1.00 48.06 100 LYS A CA 1
ATOM 787 C C . LYS A 1 100 ? -10.935 -30.875 -34.567 1.00 48.06 100 LYS A C 1
ATOM 789 O O . LYS A 1 100 ? -12.073 -31.069 -34.981 1.00 48.06 100 LYS A O 1
ATOM 794 N N . THR A 1 101 ? -10.497 -29.667 -34.246 1.00 36.66 101 THR A N 1
ATOM 795 C CA . THR A 1 101 ? -11.139 -28.449 -34.724 1.00 36.66 101 THR A CA 1
ATOM 796 C C . THR A 1 101 ? -10.717 -28.248 -36.170 1.00 36.66 101 THR A C 1
ATOM 798 O O . THR A 1 101 ? -9.644 -27.728 -36.466 1.00 36.66 101 THR A O 1
ATOM 801 N N . THR A 1 102 ? -11.596 -28.630 -37.094 1.00 49.94 102 THR A N 1
ATOM 802 C CA . THR A 1 102 ? -11.681 -27.980 -38.405 1.00 49.94 102 THR A CA 1
ATOM 803 C C . THR A 1 102 ? -12.190 -26.554 -38.176 1.00 49.94 102 THR A C 1
ATOM 805 O O . THR A 1 102 ? -13.321 -26.216 -38.501 1.00 49.94 102 THR A O 1
ATOM 808 N N . SER A 1 103 ? -11.386 -25.725 -37.517 1.00 48.81 103 SER A N 1
ATOM 809 C CA . SER A 1 103 ? -11.513 -24.278 -37.592 1.00 48.81 103 SER A CA 1
ATOM 810 C C . SER A 1 103 ? -10.595 -23.843 -38.728 1.00 48.81 103 SER A C 1
ATOM 812 O O . SER A 1 103 ? -9.430 -24.260 -38.720 1.00 48.81 103 SER A O 1
ATOM 814 N N . PRO A 1 104 ? -11.054 -23.038 -39.702 1.00 52.69 104 PRO A N 1
ATOM 815 C CA . PRO A 1 104 ? -10.113 -22.401 -40.610 1.00 52.69 104 PRO A CA 1
ATOM 816 C C . PRO A 1 104 ? -9.055 -21.667 -39.767 1.00 52.69 104 PRO A C 1
ATOM 818 O O . PRO A 1 104 ? -9.382 -21.192 -38.670 1.00 52.69 104 PRO A O 1
ATOM 821 N N . PRO A 1 105 ? -7.788 -21.603 -40.223 1.00 46.47 105 PRO A N 1
ATOM 822 C CA . PRO A 1 105 ? -6.778 -20.799 -39.542 1.00 46.47 105 PRO A CA 1
ATOM 823 C C . PRO A 1 105 ? -7.368 -19.403 -39.317 1.00 46.47 105 PRO A C 1
ATOM 825 O O . PRO A 1 105 ? -8.147 -18.969 -40.175 1.00 46.47 105 PRO A O 1
ATOM 828 N N . PRO A 1 106 ? -7.056 -18.717 -38.197 1.00 46.69 106 PRO A N 1
ATOM 829 C CA . PRO A 1 106 ? -7.496 -17.347 -37.985 1.00 46.69 106 PRO A CA 1
ATOM 830 C C . PRO A 1 106 ? -6.990 -16.568 -39.187 1.00 46.69 106 PRO A C 1
ATOM 832 O O . PRO A 1 106 ? -5.798 -16.296 -39.328 1.00 46.69 106 PRO A O 1
ATOM 835 N N . THR A 1 107 ? -7.897 -16.363 -40.134 1.00 47.28 107 THR A N 1
ATOM 836 C CA . THR A 1 107 ? -7.590 -15.742 -41.401 1.00 47.28 107 THR A CA 1
ATOM 837 C C . THR A 1 107 ? -7.277 -14.338 -40.967 1.00 47.28 107 THR A C 1
ATOM 839 O O . THR A 1 107 ? -8.158 -13.666 -40.433 1.00 47.28 107 THR A O 1
ATOM 842 N N . ALA A 1 108 ? -6.001 -13.956 -41.055 1.00 45.84 108 ALA A N 1
ATOM 843 C CA . ALA A 1 108 ? -5.587 -12.578 -40.894 1.00 45.84 108 ALA A CA 1
ATOM 844 C C . ALA A 1 108 ? -6.571 -11.780 -41.735 1.00 45.84 108 ALA A C 1
ATOM 846 O O . ALA A 1 108 ? -6.606 -11.971 -42.950 1.00 45.84 108 ALA A O 1
ATOM 847 N N . TYR A 1 109 ? -7.471 -11.060 -41.062 1.00 46.59 109 TYR A N 1
ATOM 848 C CA . TYR A 1 109 ? -8.632 -10.461 -41.688 1.00 46.59 109 TYR A CA 1
ATOM 849 C C . TYR A 1 109 ? -8.101 -9.531 -42.771 1.00 46.59 109 TYR A C 1
ATOM 851 O O . TYR A 1 109 ? -7.633 -8.427 -42.488 1.00 46.59 109 TYR A O 1
ATOM 859 N N . LEU A 1 110 ? -8.100 -10.008 -44.017 1.00 44.38 110 LEU A N 1
ATOM 860 C CA . LEU A 1 110 ? -7.985 -9.141 -45.166 1.00 44.38 110 LEU A CA 1
ATOM 861 C C . LEU A 1 110 ? -9.187 -8.229 -45.033 1.00 44.38 110 LEU A C 1
ATOM 863 O O . LEU A 1 110 ? -10.322 -8.698 -45.022 1.00 44.38 110 LEU A O 1
ATOM 867 N N . ARG A 1 111 ? -8.885 -6.955 -44.795 1.00 47.47 111 ARG A N 1
ATOM 868 C CA . ARG A 1 111 ? -9.810 -5.859 -44.538 1.00 47.47 111 ARG A CA 1
ATOM 869 C C . ARG A 1 111 ? -10.915 -5.860 -45.598 1.00 47.47 111 ARG A C 1
ATOM 871 O O . ARG A 1 111 ? -10.775 -5.235 -46.643 1.00 47.47 111 ARG A O 1
ATOM 878 N N . THR A 1 112 ? -12.004 -6.575 -45.343 1.00 44.16 112 THR A N 1
ATOM 879 C CA . THR A 1 112 ? -13.265 -6.358 -46.039 1.00 44.16 112 THR A CA 1
ATOM 880 C C . THR A 1 112 ? -13.784 -5.025 -45.526 1.00 44.16 112 THR A C 1
ATOM 882 O O . THR A 1 112 ? -13.813 -4.799 -44.317 1.00 44.16 112 THR A O 1
ATOM 885 N N . ASN A 1 113 ? -14.084 -4.116 -46.451 1.00 52.00 113 ASN A N 1
ATOM 886 C CA . ASN A 1 113 ? -14.485 -2.732 -46.203 1.00 52.00 113 ASN A CA 1
ATOM 887 C C . ASN A 1 113 ? -15.859 -2.634 -45.506 1.00 52.00 113 ASN A C 1
ATOM 889 O O . ASN A 1 113 ? -16.801 -2.094 -46.073 1.00 52.00 113 ASN A O 1
ATOM 893 N N . GLU A 1 114 ? -15.974 -3.148 -44.285 1.00 47.72 114 GLU A N 1
ATOM 894 C CA . GLU A 1 114 ? -17.137 -2.975 -43.418 1.00 47.72 114 GLU A CA 1
ATOM 895 C C . GLU A 1 114 ? -16.915 -1.744 -42.524 1.00 47.72 114 GLU A C 1
ATOM 897 O O . GLU A 1 114 ? -15.916 -1.693 -41.792 1.00 47.72 114 GLU A O 1
ATOM 902 N N . PRO A 1 115 ? -17.796 -0.727 -42.573 1.00 46.94 115 PRO A N 1
ATOM 903 C CA . PRO A 1 115 ? -17.655 0.489 -41.785 1.00 46.94 115 PRO A CA 1
ATOM 904 C C . PRO A 1 115 ? -18.076 0.206 -40.337 1.00 46.94 115 PRO A C 1
ATOM 906 O O . PRO A 1 115 ? -19.191 0.508 -39.919 1.00 46.94 115 PRO A O 1
ATOM 909 N N . TYR A 1 116 ? -17.189 -0.397 -39.547 1.00 46.50 116 TYR A N 1
ATOM 910 C CA . TYR A 1 116 ? -17.427 -0.577 -38.119 1.00 46.50 116 TYR A CA 1
ATOM 911 C C . TYR A 1 116 ? -17.287 0.774 -37.395 1.00 46.50 116 TYR A C 1
ATOM 913 O O . TYR A 1 116 ? -16.239 1.413 -37.431 1.00 46.50 116 TYR A O 1
ATOM 921 N N . TYR A 1 117 ? -18.385 1.214 -36.774 1.00 47.75 117 TYR A N 1
ATOM 922 C CA . TYR A 1 117 ? -18.524 2.286 -35.778 1.00 47.75 117 TYR A CA 1
ATOM 923 C C . TYR A 1 117 ? -17.308 3.209 -35.570 1.00 47.75 117 TYR A C 1
ATOM 925 O O . TYR A 1 117 ? -16.591 3.118 -34.572 1.00 47.75 117 TYR A O 1
ATOM 933 N N . THR A 1 118 ? -17.129 4.193 -36.449 1.00 53.34 118 THR A N 1
ATOM 934 C CA . THR A 1 118 ? -16.395 5.408 -36.087 1.00 53.34 118 THR A CA 1
ATOM 935 C C . THR A 1 118 ? -17.291 6.248 -35.182 1.00 53.34 118 THR A C 1
ATOM 937 O O . THR A 1 118 ? -18.094 7.047 -35.665 1.00 53.34 118 THR A O 1
ATOM 940 N N . SER A 1 119 ? -17.178 6.087 -33.859 1.00 56.53 119 SER A N 1
ATOM 941 C CA . SER A 1 119 ? -17.583 7.163 -32.947 1.00 56.53 119 SER A CA 1
ATOM 942 C C . SER A 1 119 ? -16.875 8.436 -33.419 1.00 56.53 119 SER A C 1
ATOM 944 O O . SER A 1 119 ? -15.648 8.445 -33.512 1.00 56.53 119 SER A O 1
ATOM 946 N N . GLN A 1 120 ? -17.635 9.485 -33.753 1.00 60.88 120 GLN A N 1
ATOM 947 C CA . GLN A 1 120 ? -17.182 10.673 -34.503 1.00 60.88 120 GLN A CA 1
ATOM 948 C C . GLN A 1 120 ? -16.007 11.462 -33.877 1.00 60.88 120 GLN A C 1
ATOM 950 O O . GLN A 1 120 ? -15.519 12.401 -34.493 1.00 60.88 120 GLN A O 1
ATOM 955 N N . ASN A 1 121 ? -15.497 11.057 -32.707 1.00 60.91 121 ASN A N 1
ATOM 956 C CA . ASN A 1 121 ? -14.388 11.699 -31.994 1.00 60.91 121 ASN A CA 1
ATOM 957 C C . ASN A 1 121 ? -13.193 10.775 -31.681 1.00 60.91 121 ASN A C 1
ATOM 959 O O . ASN A 1 121 ? -12.286 11.181 -30.955 1.00 60.91 121 ASN A O 1
ATOM 963 N N . CYS A 1 122 ? -13.150 9.542 -32.195 1.00 60.41 122 CYS A N 1
ATOM 964 C CA . CYS A 1 122 ? -12.025 8.635 -31.956 1.00 60.41 122 CYS A CA 1
ATOM 965 C C . CYS A 1 122 ? -11.101 8.586 -33.178 1.00 60.41 122 CYS A C 1
ATOM 967 O O . CYS A 1 122 ? -11.368 7.878 -34.144 1.00 60.41 122 CYS A O 1
ATOM 969 N N . GLN A 1 123 ? -9.987 9.323 -33.126 1.00 73.50 123 GLN A N 1
ATOM 970 C CA . GLN A 1 123 ? -8.885 9.132 -34.069 1.00 73.50 123 GLN A CA 1
ATOM 971 C C . GLN A 1 123 ? -8.218 7.789 -33.760 1.00 73.50 123 GLN A C 1
ATOM 973 O O . GLN A 1 123 ? -7.512 7.650 -32.761 1.00 73.50 123 GLN A O 1
ATOM 978 N N . LEU A 1 124 ? -8.484 6.784 -34.592 1.00 74.12 124 LEU A N 1
ATOM 979 C CA . LEU A 1 124 ? -7.781 5.511 -34.510 1.00 74.12 124 LEU A CA 1
ATOM 980 C C . LEU A 1 124 ? -6.402 5.666 -35.163 1.00 74.12 124 LEU A C 1
ATOM 982 O O . LEU A 1 124 ? -6.319 6.232 -36.256 1.00 74.12 124 LEU A O 1
ATOM 986 N N . PRO A 1 125 ? -5.321 5.183 -34.527 1.00 83.88 125 PRO A N 1
ATOM 987 C CA . PRO A 1 125 ? -4.034 5.107 -35.197 1.00 83.88 125 PRO A CA 1
ATOM 988 C C . PRO A 1 125 ? -4.169 4.190 -36.417 1.00 83.88 125 PRO A C 1
ATOM 990 O O . PRO A 1 125 ? -4.582 3.037 -36.289 1.00 83.88 125 PRO A O 1
ATOM 993 N N . ASP A 1 126 ? -3.842 4.716 -37.596 1.00 79.94 126 ASP A N 1
ATOM 994 C CA . ASP A 1 126 ? -3.822 3.939 -38.834 1.00 79.94 126 ASP A CA 1
ATOM 995 C C . ASP A 1 126 ? -2.448 3.291 -39.030 1.00 79.94 126 ASP A C 1
ATOM 997 O O . ASP A 1 126 ? -1.414 3.851 -38.649 1.00 79.94 126 ASP A O 1
ATOM 1001 N N . TRP A 1 127 ? -2.427 2.109 -39.638 1.00 84.81 127 TRP A N 1
ATOM 1002 C CA . TRP A 1 127 ? -1.194 1.430 -40.023 1.00 84.81 127 TRP A CA 1
ATOM 1003 C C . TRP A 1 127 ? -1.140 1.331 -41.545 1.00 84.81 127 TRP A C 1
ATOM 1005 O O . TRP A 1 127 ? -2.132 1.029 -42.203 1.00 84.81 127 TRP A O 1
ATOM 1015 N N . ARG A 1 128 ? 0.034 1.595 -42.121 1.00 84.12 128 ARG A N 1
ATOM 1016 C CA . ARG A 1 128 ? 0.248 1.552 -43.572 1.00 84.12 128 ARG A CA 1
ATOM 1017 C C . ARG A 1 128 ? 1.248 0.467 -43.932 1.00 84.12 128 ARG A C 1
ATOM 1019 O O . ARG A 1 128 ? 2.212 0.239 -43.202 1.00 84.12 128 ARG A O 1
ATOM 1026 N N . VAL A 1 129 ? 1.060 -0.152 -45.092 1.00 86.12 129 VAL A N 1
ATOM 1027 C CA . VAL A 1 129 ? 2.047 -1.072 -45.660 1.00 86.12 129 VAL A CA 1
ATOM 1028 C C . VAL A 1 129 ? 3.199 -0.244 -46.222 1.00 86.12 129 VAL A C 1
ATOM 1030 O O . VAL A 1 129 ? 3.018 0.523 -47.166 1.00 86.12 129 VAL A O 1
ATOM 1033 N N . ILE A 1 130 ? 4.379 -0.370 -45.619 1.00 81.69 130 ILE A N 1
ATOM 1034 C CA . ILE A 1 130 ? 5.611 0.244 -46.120 1.00 81.69 130 ILE A CA 1
ATOM 1035 C C . ILE A 1 130 ? 6.426 -0.868 -46.786 1.00 81.69 130 ILE A C 1
ATOM 1037 O O . ILE A 1 130 ? 6.797 -1.818 -46.097 1.00 81.69 130 ILE A O 1
ATOM 1041 N N . PRO A 1 131 ? 6.703 -0.791 -48.100 1.00 81.62 131 PRO A N 1
ATOM 1042 C CA . PRO A 1 131 ? 7.530 -1.787 -48.765 1.00 81.62 131 PRO A CA 1
ATOM 1043 C C . PRO A 1 131 ? 8.950 -1.770 -48.187 1.00 81.62 131 PRO A C 1
ATOM 1045 O O . PRO A 1 131 ? 9.528 -0.712 -47.931 1.00 81.62 131 PRO A O 1
ATOM 1048 N N . GLU A 1 132 ? 9.527 -2.955 -47.995 1.00 71.44 132 GLU A N 1
ATOM 1049 C CA . GLU A 1 132 ? 10.814 -3.156 -47.313 1.00 71.44 132 GLU A CA 1
ATOM 1050 C C . GLU A 1 132 ? 11.980 -2.408 -47.988 1.00 71.44 132 GLU A C 1
ATOM 1052 O O . GLU A 1 132 ? 12.938 -2.000 -47.331 1.00 71.44 132 GLU A O 1
ATOM 1057 N N . SER A 1 133 ? 11.860 -2.134 -49.292 1.00 71.94 133 SER A N 1
ATOM 1058 C CA . SER A 1 133 ? 12.803 -1.325 -50.072 1.00 71.94 133 SER A CA 1
ATOM 1059 C C . SER A 1 133 ? 12.890 0.138 -49.621 1.00 71.94 133 SER A C 1
ATOM 1061 O O . SER A 1 133 ? 13.955 0.737 -49.737 1.00 71.94 133 SER A O 1
ATOM 1063 N N . VAL A 1 134 ? 11.808 0.699 -49.072 1.00 67.56 134 VAL A N 1
ATOM 1064 C CA . VAL A 1 134 ? 11.733 2.083 -48.562 1.00 67.56 134 VAL A CA 1
ATOM 1065 C C . VAL A 1 134 ? 12.149 2.156 -47.088 1.00 67.56 134 VAL A C 1
ATOM 1067 O O . VAL A 1 134 ? 12.589 3.199 -46.613 1.00 67.56 134 VAL A O 1
ATOM 1070 N N . SER A 1 135 ? 12.058 1.041 -46.357 1.00 64.44 135 SER A N 1
ATOM 1071 C CA . SER A 1 135 ? 12.397 0.971 -44.929 1.00 64.44 135 SER A CA 1
ATOM 1072 C C . SER A 1 135 ? 13.901 0.861 -44.645 1.00 64.44 135 SER A C 1
ATOM 1074 O O . SER A 1 135 ? 14.308 0.878 -43.480 1.00 64.44 135 SER A O 1
ATOM 1076 N N . LYS A 1 136 ? 14.748 0.759 -45.676 1.00 62.00 136 LYS A N 1
ATOM 1077 C CA . LYS A 1 136 ? 16.204 0.824 -45.520 1.00 62.00 136 LYS A CA 1
ATOM 1078 C C . LYS A 1 136 ? 16.615 2.289 -45.357 1.00 62.00 136 LYS A C 1
ATOM 1080 O O . LYS A 1 136 ? 16.947 2.965 -46.325 1.00 62.00 136 LYS A O 1
ATOM 1085 N N . GLY A 1 137 ? 16.562 2.783 -44.119 1.00 62.16 137 GLY A N 1
ATOM 1086 C CA . GLY A 1 137 ? 17.221 4.036 -43.732 1.00 62.16 137 GLY A CA 1
ATOM 1087 C C . GLY A 1 137 ? 18.726 4.003 -44.053 1.00 62.16 137 GLY A C 1
ATOM 1088 O O . GLY A 1 137 ? 19.242 2.939 -44.410 1.00 62.16 137 GLY A O 1
ATOM 1089 N N . PRO A 1 138 ? 19.452 5.137 -43.948 1.00 57.66 138 PRO A N 1
ATOM 1090 C CA . PRO A 1 138 ? 20.879 5.164 -44.247 1.00 57.66 138 PRO A CA 1
ATOM 1091 C C . PRO A 1 138 ? 21.563 4.057 -43.450 1.00 57.66 138 PRO A C 1
ATOM 1093 O O . PRO A 1 138 ? 21.410 3.978 -42.233 1.00 57.66 138 PRO A O 1
ATOM 1096 N N . SER A 1 139 ? 22.261 3.174 -44.164 1.00 56.38 139 SER A N 1
ATOM 1097 C CA . SER A 1 139 ? 23.019 2.047 -43.623 1.00 56.38 139 SER A CA 1
ATOM 1098 C C . SER A 1 139 ? 24.222 2.563 -42.821 1.00 56.38 139 SER A C 1
ATOM 1100 O O . SER A 1 139 ? 25.376 2.318 -43.174 1.00 56.38 139 SER A O 1
ATOM 1102 N N . SER A 1 140 ? 23.982 3.309 -41.744 1.00 53.81 140 SER A N 1
ATOM 1103 C CA . SER A 1 140 ? 24.981 3.539 -40.721 1.00 53.81 140 SER A CA 1
ATOM 1104 C C . SER A 1 140 ? 25.009 2.287 -39.852 1.00 53.81 140 SER A C 1
ATOM 1106 O O . SER A 1 140 ? 24.022 1.885 -39.237 1.00 53.81 140 SER A O 1
ATOM 1108 N N . LYS A 1 141 ? 26.179 1.655 -39.769 1.00 59.28 141 LYS A N 1
ATOM 1109 C CA . LYS A 1 141 ? 26.478 0.546 -38.843 1.00 59.28 141 LYS A CA 1
ATOM 1110 C C . LYS A 1 141 ? 26.358 0.956 -37.357 1.00 59.28 141 LYS A C 1
ATOM 1112 O O . LYS A 1 141 ? 26.739 0.203 -36.474 1.00 59.28 141 LYS A O 1
ATOM 1117 N N . GLU A 1 142 ? 25.836 2.151 -37.095 1.00 57.62 142 GLU A N 1
ATOM 1118 C CA . GLU A 1 142 ? 25.718 2.831 -35.810 1.00 57.62 142 GLU A CA 1
ATOM 1119 C C . GLU A 1 142 ? 24.363 2.568 -35.124 1.00 57.62 142 GLU A C 1
ATOM 1121 O O . GLU A 1 142 ? 24.174 2.931 -33.968 1.00 57.62 142 GLU A O 1
ATOM 1126 N N . ARG A 1 143 ? 23.416 1.897 -35.803 1.00 59.28 143 ARG A N 1
ATOM 1127 C CA . ARG A 1 143 ? 22.065 1.621 -35.279 1.00 59.28 143 ARG A CA 1
ATOM 1128 C C . ARG A 1 143 ? 21.652 0.149 -35.364 1.00 59.28 143 ARG A C 1
ATOM 1130 O O . ARG A 1 143 ? 20.511 -0.160 -35.692 1.00 59.28 143 ARG A O 1
ATOM 1137 N N . ILE A 1 144 ? 22.570 -0.773 -35.096 1.00 77.81 144 ILE A N 1
ATOM 1138 C CA . ILE A 1 144 ? 22.195 -2.172 -34.863 1.00 77.81 144 ILE A CA 1
ATOM 1139 C C . ILE A 1 144 ? 22.042 -2.324 -33.355 1.00 77.81 144 ILE A C 1
ATOM 1141 O O . ILE A 1 144 ? 23.027 -2.412 -32.623 1.00 77.81 144 ILE A O 1
ATOM 1145 N N . GLU A 1 145 ? 20.802 -2.272 -32.872 1.00 83.19 145 GLU A N 1
ATOM 1146 C CA . GLU A 1 145 ? 20.534 -2.592 -31.474 1.00 83.19 145 GLU A CA 1
ATOM 1147 C C . GLU A 1 145 ? 20.967 -4.035 -31.197 1.00 83.19 145 GLU A C 1
ATOM 1149 O O . GLU A 1 145 ? 20.699 -4.935 -31.991 1.00 83.19 145 GLU A O 1
ATOM 1154 N N . ASN A 1 146 ? 21.630 -4.268 -30.062 1.00 86.44 146 ASN A N 1
ATOM 1155 C CA . ASN A 1 146 ? 21.921 -5.630 -29.635 1.00 86.44 146 ASN A CA 1
ATOM 1156 C C . ASN A 1 146 ? 20.595 -6.331 -29.268 1.00 86.44 146 ASN A C 1
ATOM 1158 O O . ASN A 1 146 ? 19.882 -5.873 -28.364 1.00 86.44 146 ASN A O 1
ATOM 1162 N N . LEU A 1 147 ? 20.284 -7.410 -29.994 1.00 89.75 147 LEU A N 1
ATOM 1163 C CA . LEU A 1 147 ? 19.096 -8.257 -29.846 1.00 89.75 147 LEU A CA 1
ATOM 1164 C C . LEU A 1 147 ? 19.384 -9.577 -29.112 1.00 89.75 147 LEU A C 1
ATOM 1166 O O . LEU A 1 147 ? 18.517 -10.440 -29.054 1.00 89.75 147 LEU A O 1
ATOM 1170 N N . GLU A 1 148 ? 20.582 -9.754 -28.552 1.00 94.75 148 GLU A N 1
ATOM 1171 C CA . GLU A 1 148 ? 20.896 -10.910 -27.713 1.00 94.75 148 GLU A CA 1
ATOM 1172 C C . GLU A 1 148 ? 19.963 -10.980 -26.497 1.00 94.75 148 GLU A C 1
ATOM 1174 O O . GLU A 1 148 ? 19.701 -9.967 -25.833 1.00 94.75 148 GLU A O 1
ATOM 1179 N N . ASP A 1 149 ? 19.552 -12.196 -26.136 1.00 93.56 149 ASP A N 1
ATOM 1180 C CA . ASP A 1 149 ? 18.665 -12.462 -24.999 1.00 93.56 149 ASP A CA 1
ATOM 1181 C C . ASP A 1 149 ? 19.163 -11.814 -23.707 1.00 93.56 149 ASP A C 1
ATOM 1183 O O . ASP A 1 149 ? 18.394 -11.200 -22.974 1.00 93.56 149 ASP A O 1
ATOM 1187 N N . ASN A 1 150 ? 20.473 -11.859 -23.452 1.00 95.00 150 ASN A N 1
ATOM 1188 C CA . ASN A 1 150 ? 21.082 -11.233 -22.277 1.00 95.00 150 ASN A CA 1
ATOM 1189 C C . ASN A 1 150 ? 20.816 -9.723 -22.205 1.00 95.00 150 ASN A C 1
ATOM 1191 O O . ASN A 1 150 ? 20.646 -9.170 -21.117 1.00 95.00 150 ASN A O 1
ATOM 1195 N N . THR A 1 151 ? 20.779 -9.043 -23.350 1.00 94.69 151 THR A N 1
ATOM 1196 C CA . THR A 1 151 ? 20.498 -7.609 -23.421 1.00 94.69 151 THR A CA 1
ATOM 1197 C C . THR A 1 151 ? 19.022 -7.336 -23.140 1.00 94.69 151 THR A C 1
ATOM 1199 O O . THR A 1 151 ? 18.707 -6.434 -22.361 1.00 94.69 151 THR A O 1
ATOM 1202 N N . ILE A 1 152 ? 18.113 -8.139 -23.698 1.00 95.12 152 ILE A N 1
ATOM 1203 C CA . ILE A 1 152 ? 16.668 -8.025 -23.452 1.00 95.12 152 ILE A CA 1
ATOM 1204 C C . ILE A 1 152 ? 16.352 -8.342 -21.983 1.00 95.12 152 ILE A C 1
ATOM 1206 O O . ILE A 1 152 ? 15.711 -7.540 -21.305 1.00 95.12 152 ILE A O 1
ATOM 1210 N N . LEU A 1 153 ? 16.886 -9.437 -21.440 1.00 96.38 153 LEU A N 1
ATOM 1211 C CA . LEU A 1 153 ? 16.721 -9.820 -20.035 1.00 96.38 153 LEU A CA 1
ATOM 1212 C C . LEU A 1 153 ? 17.180 -8.703 -19.093 1.00 96.38 153 LEU A C 1
ATOM 1214 O O . LEU A 1 153 ? 16.451 -8.329 -18.176 1.00 96.38 153 LEU A O 1
ATOM 1218 N N . LYS A 1 154 ? 18.340 -8.087 -19.355 1.00 96.81 154 LYS A N 1
ATOM 1219 C CA . LYS A 1 154 ? 18.826 -6.943 -18.566 1.00 96.81 154 LYS A CA 1
ATOM 1220 C C . LYS A 1 154 ? 17.891 -5.733 -18.637 1.00 96.81 154 LYS A C 1
ATOM 1222 O O . LYS A 1 154 ? 17.640 -5.116 -17.603 1.00 96.81 154 LYS A O 1
ATOM 1227 N N . ARG A 1 155 ? 17.356 -5.399 -19.820 1.00 95.94 155 ARG A N 1
ATOM 1228 C CA . ARG A 1 155 ? 16.383 -4.298 -19.986 1.00 95.94 155 ARG A CA 1
ATOM 1229 C C . ARG A 1 155 ? 15.094 -4.556 -19.195 1.00 95.94 155 ARG A C 1
ATOM 1231 O O . ARG A 1 155 ? 14.531 -3.623 -18.627 1.00 95.94 155 ARG A O 1
ATOM 1238 N N . HIS A 1 156 ? 14.645 -5.809 -19.135 1.00 97.31 156 HIS A N 1
ATOM 1239 C CA . HIS A 1 156 ? 13.366 -6.186 -18.527 1.00 97.31 156 HIS A CA 1
ATOM 1240 C C . HIS A 1 156 ? 13.445 -6.537 -17.034 1.00 97.31 156 HIS A C 1
ATOM 1242 O O . HIS A 1 156 ? 12.435 -6.418 -16.339 1.00 97.31 156 HIS A O 1
ATOM 1248 N N . TYR A 1 157 ? 14.626 -6.879 -16.513 1.00 97.56 157 TYR A N 1
ATOM 1249 C CA . TYR A 1 157 ? 14.822 -7.358 -15.140 1.00 97.56 157 TYR A CA 1
ATOM 1250 C C . TYR A 1 157 ? 14.158 -6.476 -14.075 1.00 97.56 157 TYR A C 1
ATOM 1252 O O . TYR A 1 157 ? 13.446 -6.965 -13.197 1.00 97.56 157 TYR A O 1
ATOM 1260 N N . LYS A 1 158 ? 14.335 -5.151 -14.160 1.00 97.25 158 LYS A N 1
ATOM 1261 C CA . LYS A 1 158 ? 13.734 -4.223 -13.191 1.00 97.25 158 LYS A CA 1
ATOM 1262 C C . LYS A 1 158 ? 12.203 -4.301 -13.203 1.00 97.25 158 LYS A C 1
ATOM 1264 O O . LYS A 1 158 ? 11.589 -4.330 -12.140 1.00 97.25 158 LYS A O 1
ATOM 1269 N N . PHE A 1 159 ? 11.593 -4.320 -14.388 1.00 97.38 159 PHE A N 1
ATOM 1270 C CA . PHE A 1 159 ? 10.137 -4.354 -14.528 1.00 97.38 159 PHE A CA 1
ATOM 1271 C C . PHE A 1 159 ? 9.554 -5.675 -14.039 1.00 97.38 159 PHE A C 1
ATOM 1273 O O . PHE A 1 159 ? 8.536 -5.667 -13.351 1.00 97.38 159 PHE A O 1
ATOM 1280 N N . GLU A 1 160 ? 10.223 -6.786 -14.335 1.00 97.69 160 GLU A N 1
ATOM 1281 C CA . GLU A 1 160 ? 9.842 -8.107 -13.841 1.00 97.69 160 GLU A CA 1
ATOM 1282 C C . GLU A 1 160 ? 9.879 -8.160 -12.309 1.00 97.69 160 GLU A C 1
ATOM 1284 O O . GLU A 1 160 ? 8.898 -8.541 -11.668 1.00 97.69 160 GLU A O 1
ATOM 1289 N N . VAL A 1 161 ? 10.975 -7.695 -11.704 1.00 97.81 161 VAL A N 1
ATOM 1290 C CA . VAL A 1 161 ? 11.121 -7.628 -10.244 1.00 97.81 161 VAL A CA 1
ATOM 1291 C C . VAL A 1 161 ? 10.042 -6.745 -9.614 1.00 97.81 161 VAL A C 1
ATOM 1293 O O . VAL A 1 161 ? 9.471 -7.107 -8.582 1.00 97.81 161 VAL A O 1
ATOM 1296 N N . ASP A 1 162 ? 9.751 -5.589 -10.210 1.00 97.50 162 ASP A N 1
ATOM 1297 C CA . ASP A 1 162 ? 8.718 -4.681 -9.712 1.00 97.50 162 ASP A CA 1
ATOM 1298 C C . ASP A 1 162 ? 7.317 -5.312 -9.814 1.00 97.50 162 ASP A C 1
ATOM 1300 O O . ASP A 1 162 ? 6.527 -5.205 -8.875 1.00 97.50 162 ASP A O 1
ATOM 1304 N N . GLU A 1 163 ? 7.024 -6.037 -10.894 1.00 98.31 163 GLU A N 1
ATOM 1305 C CA . GLU A 1 163 ? 5.762 -6.760 -11.075 1.00 98.31 163 GLU A CA 1
ATOM 1306 C C . GLU A 1 163 ? 5.600 -7.903 -10.061 1.00 98.31 163 GLU A C 1
ATOM 1308 O O . GLU A 1 163 ? 4.542 -8.058 -9.448 1.00 98.31 163 GLU A O 1
ATOM 1313 N N . ILE A 1 164 ? 6.668 -8.662 -9.798 1.00 97.75 164 ILE A N 1
ATOM 1314 C CA . ILE A 1 164 ? 6.682 -9.711 -8.768 1.00 97.75 164 ILE A CA 1
ATOM 1315 C C . ILE A 1 164 ? 6.418 -9.114 -7.378 1.00 97.75 164 ILE A C 1
ATOM 1317 O O . ILE A 1 164 ? 5.624 -9.656 -6.602 1.00 97.75 164 ILE A O 1
ATOM 1321 N N . LYS A 1 165 ? 7.050 -7.979 -7.052 1.00 98.38 165 LYS A N 1
ATOM 1322 C CA . LYS A 1 165 ? 6.828 -7.281 -5.775 1.00 98.38 165 LYS A CA 1
ATOM 1323 C C . LYS A 1 165 ? 5.381 -6.817 -5.632 1.00 98.38 165 LYS A C 1
ATOM 1325 O O . LYS A 1 165 ? 4.797 -7.045 -4.572 1.00 98.38 165 LYS A O 1
ATOM 1330 N N . ARG A 1 166 ? 4.796 -6.220 -6.679 1.00 98.00 166 ARG A N 1
ATOM 1331 C CA . ARG A 1 166 ? 3.378 -5.814 -6.689 1.00 98.00 166 ARG A CA 1
ATOM 1332 C C . ARG A 1 166 ? 2.463 -7.005 -6.443 1.00 98.00 166 ARG A C 1
ATOM 1334 O O . ARG A 1 166 ? 1.667 -6.965 -5.513 1.00 98.00 166 ARG A O 1
ATOM 1341 N N . LYS A 1 167 ? 2.662 -8.114 -7.160 1.00 98.38 167 LYS A N 1
ATOM 1342 C CA . LYS A 1 167 ? 1.872 -9.342 -6.968 1.00 98.38 167 LYS A CA 1
ATOM 1343 C C . LYS A 1 167 ? 1.947 -9.871 -5.536 1.00 98.38 167 LYS A C 1
ATOM 1345 O O . LYS A 1 167 ? 0.929 -10.256 -4.962 1.00 98.38 167 LYS A O 1
ATOM 1350 N N . LYS A 1 168 ? 3.138 -9.872 -4.926 1.00 98.25 168 LYS A N 1
ATOM 1351 C CA . LYS A 1 168 ? 3.307 -10.281 -3.522 1.00 98.25 168 LYS A CA 1
ATOM 1352 C C . LYS A 1 168 ? 2.570 -9.340 -2.566 1.00 98.25 168 LYS A C 1
ATOM 1354 O O . LYS A 1 168 ? 1.920 -9.814 -1.634 1.00 98.25 168 LYS A O 1
ATOM 1359 N N . TRP A 1 169 ? 2.674 -8.034 -2.799 1.00 97.75 169 TRP A N 1
ATOM 1360 C CA . TRP A 1 169 ? 1.986 -7.012 -2.015 1.00 97.75 169 TRP A CA 1
ATOM 1361 C C . TRP A 1 169 ? 0.465 -7.162 -2.097 1.00 97.75 169 TRP A C 1
ATOM 1363 O O . TRP A 1 169 ? -0.204 -7.222 -1.066 1.00 97.75 169 TRP A O 1
ATOM 1373 N N . ASP A 1 170 ? -0.072 -7.325 -3.304 1.00 98.25 170 ASP A N 1
ATOM 1374 C CA . ASP A 1 170 ? -1.504 -7.507 -3.539 1.00 98.25 170 ASP A CA 1
ATOM 1375 C C . ASP A 1 170 ? -2.020 -8.791 -2.891 1.00 98.25 170 ASP A C 1
ATOM 1377 O O . ASP A 1 170 ? -3.063 -8.784 -2.236 1.00 98.25 170 ASP A O 1
ATOM 1381 N N . LEU A 1 171 ? -1.257 -9.885 -2.974 1.00 98.00 171 LEU A N 1
ATOM 1382 C CA . LEU A 1 171 ? -1.603 -11.136 -2.303 1.00 98.00 171 LEU A CA 1
ATOM 1383 C C . LEU A 1 171 ? -1.632 -10.980 -0.777 1.00 98.00 171 LEU A C 1
ATOM 1385 O O . LEU A 1 171 ? -2.531 -11.502 -0.113 1.00 98.00 171 LEU A O 1
ATOM 1389 N N . GLN A 1 172 ? -0.659 -10.269 -0.204 1.00 97.56 172 GLN A N 1
ATOM 1390 C CA . GLN A 1 172 ? -0.621 -9.989 1.230 1.00 97.56 172 GLN A CA 1
ATOM 1391 C C . GLN A 1 172 ? -1.808 -9.118 1.653 1.00 97.56 172 GLN A C 1
ATOM 1393 O O . GLN A 1 172 ? -2.477 -9.429 2.642 1.00 97.56 172 GLN A O 1
ATOM 1398 N N . ARG A 1 173 ? -2.112 -8.076 0.875 1.00 98.12 173 ARG A N 1
ATOM 1399 C CA . ARG A 1 173 ? -3.268 -7.204 1.091 1.00 98.12 173 ARG A CA 1
ATOM 1400 C C . ARG A 1 173 ? -4.576 -7.989 1.029 1.00 98.12 173 ARG A C 1
ATOM 1402 O O . ARG A 1 173 ? -5.400 -7.851 1.926 1.00 98.12 173 ARG A O 1
ATOM 1409 N N . LEU A 1 174 ? -4.743 -8.868 0.042 1.00 97.88 174 LEU A N 1
ATOM 1410 C CA . LEU A 1 174 ? -5.928 -9.715 -0.097 1.00 97.88 174 LEU A CA 1
ATOM 1411 C C . LEU A 1 174 ? -6.107 -10.661 1.100 1.00 97.88 174 LEU A C 1
ATOM 1413 O O . LEU A 1 174 ? -7.221 -10.842 1.586 1.00 97.88 174 LEU A O 1
ATOM 1417 N N . ARG A 1 175 ? -5.018 -11.242 1.617 1.00 98.12 175 ARG A N 1
ATOM 1418 C CA . ARG A 1 175 ? -5.059 -12.072 2.835 1.00 98.12 175 ARG A CA 1
ATOM 1419 C C . ARG A 1 175 ? -5.497 -11.265 4.058 1.00 98.12 175 ARG A C 1
ATOM 1421 O O . ARG A 1 175 ? -6.352 -11.731 4.807 1.00 98.12 175 ARG A O 1
ATOM 1428 N N . ALA A 1 176 ? -4.950 -10.062 4.237 1.00 97.06 176 ALA A N 1
ATOM 1429 C CA . ALA A 1 176 ? -5.310 -9.176 5.343 1.00 97.06 176 ALA A CA 1
ATOM 1430 C C . ALA A 1 176 ? -6.776 -8.717 5.268 1.00 97.06 176 ALA A C 1
ATOM 1432 O O . ALA A 1 176 ? -7.476 -8.721 6.283 1.00 97.06 176 ALA A O 1
ATOM 1433 N N . LEU A 1 177 ? -7.261 -8.390 4.064 1.00 97.19 177 LEU A N 1
ATOM 1434 C CA . LEU A 1 177 ? -8.665 -8.053 3.823 1.00 97.19 177 LEU A CA 1
ATOM 1435 C C . LEU A 1 177 ? -9.580 -9.219 4.208 1.00 97.19 177 LEU A C 1
ATOM 1437 O O . LEU A 1 177 ? -10.453 -9.041 5.051 1.00 97.19 177 LEU A O 1
ATOM 1441 N N . ARG A 1 178 ? -9.299 -10.435 3.720 1.00 97.06 178 ARG A N 1
ATOM 1442 C CA . ARG A 1 178 ? -10.076 -11.640 4.067 1.00 97.06 178 ARG A CA 1
ATOM 1443 C C . ARG A 1 178 ? -10.081 -11.938 5.565 1.00 97.06 178 ARG A C 1
ATOM 1445 O O . ARG A 1 178 ? -11.102 -12.344 6.114 1.00 97.06 178 ARG A O 1
ATOM 1452 N N . GLN A 1 179 ? -8.949 -11.756 6.246 1.00 96.50 179 GLN A N 1
ATOM 1453 C CA . GLN A 1 179 ? -8.881 -11.928 7.698 1.00 96.50 179 GLN A CA 1
ATOM 1454 C C . GLN A 1 179 ? -9.762 -10.900 8.416 1.00 96.50 179 GLN A C 1
ATOM 1456 O O . GLN A 1 179 ? -10.495 -11.255 9.337 1.00 96.50 179 GLN A O 1
ATOM 1461 N N . THR A 1 180 ? -9.719 -9.645 7.971 1.00 94.19 180 THR A N 1
ATOM 1462 C CA . THR A 1 180 ? -10.538 -8.562 8.523 1.00 94.19 180 THR A CA 1
ATOM 1463 C C . THR A 1 180 ? -12.026 -8.826 8.306 1.00 94.19 180 THR A C 1
ATOM 1465 O O . THR A 1 180 ? -12.804 -8.734 9.249 1.00 94.19 180 THR A O 1
ATOM 1468 N N . GLU A 1 181 ? -12.423 -9.218 7.096 1.00 94.25 181 GLU A N 1
ATOM 1469 C CA . GLU A 1 181 ? -13.800 -9.596 6.759 1.00 94.25 181 GLU A CA 1
ATOM 1470 C C . GLU A 1 181 ? -14.288 -10.778 7.600 1.00 94.25 181 GLU A C 1
ATOM 1472 O O . GLU A 1 181 ? -15.371 -10.715 8.175 1.00 94.25 181 GLU A O 1
ATOM 1477 N N . ARG A 1 182 ? -13.466 -11.823 7.768 1.00 94.06 182 ARG A N 1
ATOM 1478 C CA . ARG A 1 182 ? -13.800 -12.976 8.620 1.00 94.06 182 ARG A CA 1
ATOM 1479 C C . ARG A 1 182 ? -14.009 -12.577 10.082 1.00 94.06 182 ARG A C 1
ATOM 1481 O O . ARG A 1 182 ? -14.905 -13.105 10.739 1.00 94.06 182 ARG A O 1
ATOM 1488 N N . LEU A 1 183 ? -13.181 -11.673 10.605 1.00 89.44 183 LEU A N 1
ATOM 1489 C CA . LEU A 1 183 ? -13.332 -11.159 11.968 1.00 89.44 183 LEU A CA 1
ATOM 1490 C C . LEU A 1 183 ? -14.599 -10.313 12.109 1.00 89.44 183 LEU A C 1
ATOM 1492 O O . LEU A 1 183 ? -15.329 -10.502 13.079 1.00 89.44 183 LEU A O 1
ATOM 1496 N N . LYS A 1 184 ? -14.891 -9.448 11.131 1.00 88.56 184 LYS A N 1
ATOM 1497 C CA . LYS A 1 184 ? -16.135 -8.669 11.083 1.00 88.56 184 LYS A CA 1
ATOM 1498 C C . LYS A 1 184 ? -17.360 -9.577 11.046 1.00 88.56 184 LYS A C 1
ATOM 1500 O O . LYS A 1 184 ? -18.232 -9.408 11.880 1.00 88.56 184 LYS A O 1
ATOM 1505 N N . ALA A 1 185 ? -17.389 -10.588 10.178 1.00 86.19 185 ALA A N 1
ATOM 1506 C CA . ALA A 1 185 ? -18.499 -11.539 10.099 1.00 86.19 185 ALA A CA 1
ATOM 1507 C C . ALA A 1 185 ? -18.724 -12.288 11.424 1.00 86.19 185 ALA A C 1
ATOM 1509 O O . ALA A 1 185 ? -19.860 -12.455 11.855 1.00 86.19 185 ALA A O 1
ATOM 1510 N N . ARG A 1 186 ? -17.647 -12.691 12.117 1.00 85.06 186 ARG A N 1
ATOM 1511 C CA . ARG A 1 186 ? -17.750 -13.309 13.448 1.00 85.06 186 ARG A CA 1
ATOM 1512 C C . ARG A 1 186 ? -18.287 -12.340 14.500 1.00 85.06 186 ARG A C 1
ATOM 1514 O O . ARG A 1 186 ? -18.980 -12.785 15.403 1.00 85.06 186 ARG A O 1
ATOM 1521 N N . ASN A 1 187 ? -17.908 -11.067 14.438 1.00 77.06 187 ASN A N 1
ATOM 1522 C CA . ASN A 1 187 ? -18.377 -10.068 15.391 1.00 77.06 187 ASN A CA 1
ATOM 1523 C C . ASN A 1 187 ? -19.833 -9.685 15.119 1.00 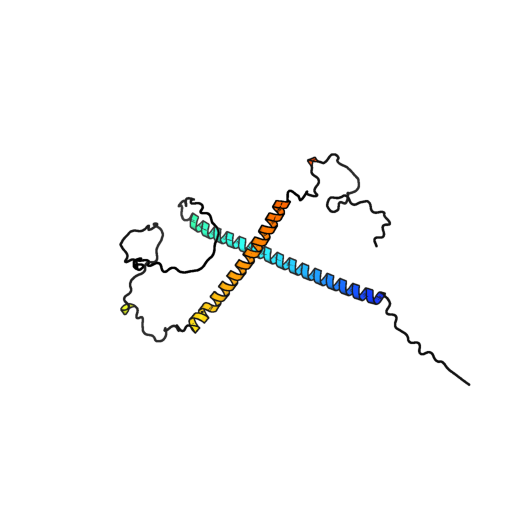77.06 187 ASN A C 1
ATOM 1525 O O . ASN A 1 187 ? -20.592 -9.680 16.068 1.00 77.06 187 ASN A O 1
ATOM 1529 N N . VAL A 1 188 ? -20.241 -9.499 13.859 1.00 73.06 188 VAL A N 1
ATOM 1530 C CA . VAL A 1 188 ? -21.649 -9.275 13.474 1.00 73.06 188 VAL A CA 1
ATOM 1531 C C . VAL A 1 188 ? -22.525 -10.450 13.913 1.00 73.06 188 VAL A C 1
ATOM 1533 O O . VAL A 1 188 ? -23.534 -10.241 14.566 1.00 73.06 188 VAL A O 1
ATOM 1536 N N . ALA A 1 189 ? -22.089 -11.694 13.685 1.00 63.16 189 ALA A N 1
ATOM 1537 C CA . ALA A 1 189 ? -22.788 -12.882 14.193 1.00 63.16 189 ALA A CA 1
ATOM 1538 C C . ALA A 1 189 ? -22.794 -13.000 15.733 1.00 63.16 189 ALA A C 1
ATOM 1540 O O . ALA A 1 189 ? -23.454 -13.875 16.284 1.00 63.16 189 ALA A O 1
ATOM 1541 N N . LYS A 1 190 ? -22.013 -12.170 16.431 1.00 60.31 190 LYS A N 1
ATOM 1542 C CA . LYS A 1 190 ? -21.968 -12.072 17.892 1.00 60.31 190 LYS A CA 1
ATOM 1543 C C . LYS A 1 190 ? -22.566 -10.770 18.415 1.00 60.31 190 LYS A C 1
ATOM 1545 O O . LYS A 1 190 ? -22.644 -10.649 19.631 1.00 60.31 190 LYS A O 1
ATOM 1550 N N . GLU A 1 191 ? -22.972 -9.816 17.577 1.00 53.66 191 GLU A N 1
ATOM 1551 C CA . GLU A 1 191 ? -23.628 -8.593 18.059 1.00 53.66 191 GLU A CA 1
ATOM 1552 C C . GLU A 1 191 ? -24.996 -8.899 18.680 1.00 53.66 191 GLU A C 1
ATOM 1554 O O . GLU A 1 191 ? -25.414 -8.177 19.574 1.00 53.66 191 GLU A O 1
ATOM 1559 N N . ASP A 1 192 ? -25.589 -10.060 18.378 1.00 53.28 192 ASP A N 1
ATOM 1560 C CA . ASP A 1 192 ? -26.739 -10.590 19.128 1.00 53.28 192 ASP A CA 1
ATOM 1561 C C . ASP A 1 192 ? -26.384 -11.040 20.568 1.00 53.28 192 ASP A C 1
ATOM 1563 O O . ASP A 1 192 ? -27.272 -11.305 21.375 1.00 53.28 192 ASP A O 1
ATOM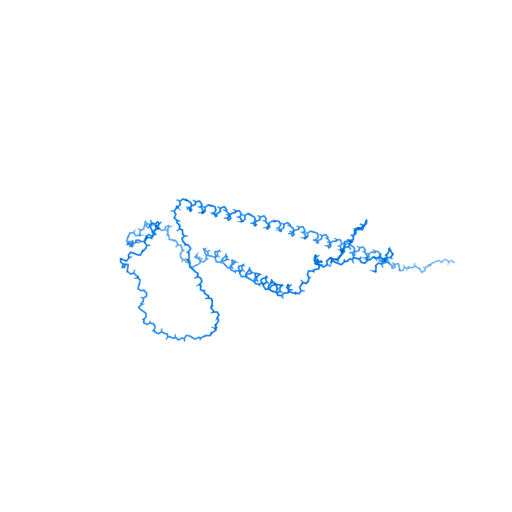 1567 N N . VAL A 1 193 ? -25.093 -11.146 20.921 1.00 53.19 193 VAL A N 1
ATOM 1568 C CA . VAL A 1 193 ? -24.598 -11.668 22.217 1.00 53.19 193 VAL A CA 1
ATOM 1569 C C . VAL A 1 193 ? -23.641 -10.696 22.932 1.00 53.19 193 VAL A C 1
ATOM 1571 O O . VAL A 1 193 ? -23.308 -10.898 24.100 1.00 53.19 193 VAL A O 1
ATOM 1574 N N . ILE A 1 194 ? -23.206 -9.606 22.289 1.00 55.94 194 ILE A N 1
ATOM 1575 C CA . ILE A 1 194 ? -22.510 -8.516 22.983 1.00 55.94 194 ILE A CA 1
ATOM 1576 C C . ILE A 1 194 ? -23.587 -7.592 23.548 1.00 55.94 194 ILE A C 1
ATOM 1578 O O . ILE A 1 194 ? -23.992 -6.622 22.914 1.00 55.94 194 ILE A O 1
ATOM 1582 N N . HIS A 1 195 ? -24.055 -7.889 24.760 1.00 58.28 195 HIS A N 1
ATOM 1583 C CA . HIS A 1 195 ? -24.762 -6.887 25.546 1.00 58.28 195 HIS A CA 1
ATOM 1584 C C . HIS A 1 195 ? -23.816 -5.700 25.726 1.00 58.28 195 HIS A C 1
ATOM 1586 O O . HIS A 1 195 ? -22.742 -5.842 26.320 1.00 58.28 195 HIS A O 1
ATOM 1592 N N . SER A 1 196 ? -24.185 -4.546 25.169 1.00 61.88 196 SER A N 1
ATOM 1593 C CA . SER A 1 196 ? -23.549 -3.289 25.541 1.00 61.88 196 SER A CA 1
ATOM 1594 C C . SER A 1 196 ? -23.545 -3.210 27.067 1.00 61.88 196 SER A C 1
ATOM 1596 O O . SER A 1 196 ? -24.566 -3.455 27.707 1.00 61.88 196 SER A O 1
ATOM 1598 N N . VAL A 1 197 ? -22.387 -2.918 27.658 1.00 62.91 197 VAL A N 1
ATOM 1599 C CA . VAL A 1 197 ? -22.286 -2.672 29.108 1.00 62.91 197 VAL A CA 1
ATOM 1600 C C . VAL A 1 197 ? -22.861 -1.291 29.453 1.00 62.91 197 VAL A C 1
ATOM 1602 O O . VAL A 1 197 ? -22.884 -0.884 30.612 1.00 62.91 197 VAL A O 1
ATOM 1605 N N . GLU A 1 198 ? -23.314 -0.548 28.444 1.00 64.94 198 GLU A N 1
ATOM 1606 C CA . GLU A 1 198 ? -24.032 0.695 28.643 1.00 64.94 198 GLU A CA 1
ATOM 1607 C C . GLU A 1 198 ? -25.456 0.396 29.130 1.00 64.94 198 GLU A C 1
ATOM 1609 O O . GLU A 1 198 ? -26.157 -0.435 28.543 1.00 64.94 198 GLU A O 1
ATOM 1614 N N . PRO A 1 199 ? -25.902 1.055 30.210 1.00 67.94 199 PRO A N 1
ATOM 1615 C CA . PRO A 1 199 ? -27.261 0.892 30.696 1.00 67.94 199 PRO A CA 1
ATOM 1616 C C . PRO A 1 199 ? -28.249 1.354 29.621 1.00 67.94 199 PRO A C 1
ATOM 1618 O O . PRO A 1 199 ? -28.095 2.428 29.040 1.00 67.94 199 PRO A O 1
ATOM 1621 N N . ASN A 1 200 ? -29.288 0.555 29.371 1.00 71.88 200 ASN A N 1
ATOM 1622 C CA . ASN A 1 200 ? -30.367 0.971 28.484 1.00 71.88 200 ASN A CA 1
ATOM 1623 C C . ASN A 1 200 ? -31.116 2.151 29.123 1.00 71.88 200 ASN A C 1
ATOM 1625 O O . ASN A 1 200 ? -31.553 2.059 30.272 1.00 71.88 200 ASN A O 1
ATOM 1629 N N . VAL A 1 201 ? -31.291 3.235 28.370 1.00 76.94 201 VAL A N 1
ATOM 1630 C CA . VAL A 1 201 ? -31.978 4.451 28.820 1.00 76.94 201 VAL A CA 1
ATOM 1631 C C . VAL A 1 201 ? -33.416 4.145 29.251 1.00 76.94 201 VAL A C 1
ATOM 1633 O O . VAL A 1 201 ? -33.873 4.666 30.265 1.00 76.94 201 VAL A O 1
ATOM 1636 N N . ASP A 1 202 ? -34.080 3.208 28.570 1.00 81.75 202 ASP A N 1
ATOM 1637 C CA . ASP A 1 202 ? -35.454 2.789 28.882 1.00 81.75 202 ASP A CA 1
ATOM 1638 C C . ASP A 1 202 ? -35.558 1.959 30.175 1.00 81.75 202 ASP A C 1
ATOM 1640 O O . ASP A 1 202 ? -36.644 1.777 30.721 1.00 81.75 202 ASP A O 1
ATOM 1644 N N . SER A 1 203 ? -34.432 1.445 30.684 1.00 79.88 203 SER A N 1
ATOM 1645 C CA . SER A 1 203 ? -34.378 0.679 31.939 1.00 79.88 203 SER A CA 1
ATOM 1646 C C . SER A 1 203 ? -34.115 1.544 33.178 1.00 79.88 203 SER A C 1
ATOM 1648 O O . SER A 1 203 ? -34.112 1.038 34.304 1.00 79.88 203 SER A O 1
ATOM 1650 N N . LEU A 1 204 ? -33.888 2.848 32.996 1.00 81.00 204 LEU A N 1
ATOM 1651 C CA . LEU A 1 204 ? -33.616 3.772 34.092 1.00 81.00 204 LEU A CA 1
ATOM 1652 C C . LEU A 1 204 ? -34.898 4.053 34.880 1.00 81.00 204 LEU A C 1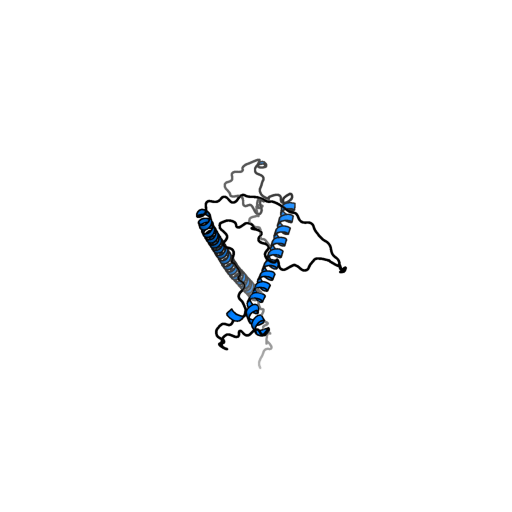
ATOM 1654 O O . LEU A 1 204 ? -35.842 4.655 34.381 1.00 81.00 204 LEU A O 1
ATOM 1658 N N . THR A 1 205 ? -34.918 3.641 36.144 1.00 85.50 205 THR A N 1
ATOM 1659 C CA . THR A 1 205 ? -36.072 3.839 37.035 1.00 85.50 205 THR A CA 1
ATOM 1660 C C . THR A 1 205 ? -35.931 5.070 37.929 1.00 85.50 205 THR A C 1
ATOM 1662 O O . THR A 1 205 ? -36.933 5.656 38.327 1.00 85.50 205 THR A O 1
ATOM 1665 N N . HIS A 1 206 ? -34.699 5.471 38.258 1.00 83.00 206 HIS A N 1
ATOM 1666 C CA . HIS A 1 206 ? -34.422 6.524 39.235 1.00 83.00 206 HIS A CA 1
ATOM 1667 C C . HIS A 1 206 ? -33.189 7.339 38.837 1.00 83.00 206 HIS A C 1
ATOM 1669 O O . HIS A 1 206 ? -32.222 6.800 38.298 1.00 83.00 206 HIS A O 1
ATOM 1675 N N . ILE A 1 207 ? -33.206 8.630 39.170 1.00 82.19 207 ILE A N 1
ATOM 1676 C CA . ILE A 1 207 ? -32.057 9.533 39.057 1.00 82.19 207 ILE A CA 1
ATOM 1677 C C . ILE A 1 207 ? -31.585 9.845 40.477 1.00 82.19 207 ILE A C 1
ATOM 1679 O O . ILE A 1 207 ? -32.365 10.309 41.306 1.00 82.19 207 ILE A O 1
ATOM 1683 N N . CYS A 1 208 ? -30.314 9.573 40.767 1.00 76.56 208 CYS A N 1
ATOM 1684 C CA . CYS A 1 208 ? -29.691 9.904 42.045 1.00 76.56 208 CYS A CA 1
ATOM 1685 C C . CYS A 1 208 ? -28.899 11.208 41.904 1.00 76.56 208 CYS A C 1
ATOM 1687 O O . CYS A 1 208 ? -28.068 11.326 41.004 1.00 76.56 208 CYS A O 1
ATOM 1689 N N . VAL A 1 209 ? -29.140 12.169 42.799 1.00 84.69 209 VAL A N 1
ATOM 1690 C CA . VAL A 1 209 ? -28.345 13.397 42.922 1.00 84.69 209 VAL A CA 1
ATOM 1691 C C . VAL A 1 209 ? -27.528 13.283 44.202 1.00 84.69 209 VAL A C 1
ATOM 1693 O O . VAL A 1 209 ? -28.090 13.132 45.284 1.00 84.69 209 VAL A O 1
ATOM 1696 N N . ALA A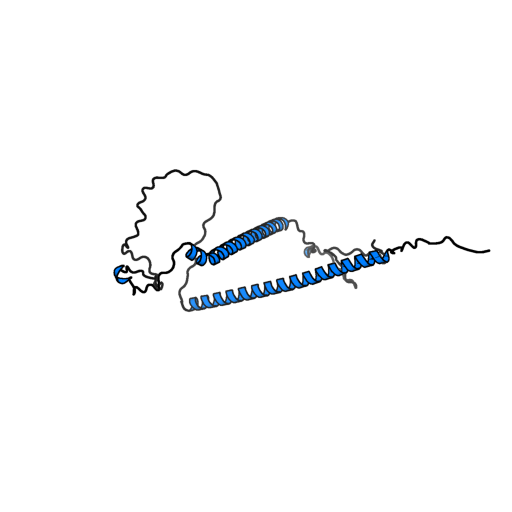 1 210 ? -26.206 13.317 44.071 1.00 80.12 210 ALA A N 1
ATOM 1697 C CA . ALA A 1 210 ? -25.273 13.200 45.182 1.00 80.12 210 ALA A CA 1
ATOM 1698 C C . ALA A 1 210 ? -24.159 14.244 45.050 1.00 80.12 210 ALA A C 1
ATOM 1700 O O . ALA A 1 210 ? -23.756 14.587 43.940 1.00 80.12 210 ALA A O 1
ATOM 1701 N N . ASP A 1 211 ? -23.612 14.688 46.183 1.00 89.75 211 ASP A N 1
ATOM 1702 C CA . ASP A 1 211 ? -22.521 15.677 46.234 1.00 89.75 211 ASP A CA 1
ATOM 1703 C C . ASP A 1 211 ? -21.144 15.084 45.869 1.00 89.75 211 ASP A C 1
ATOM 1705 O O . ASP A 1 211 ? -20.122 15.769 45.904 1.00 89.75 211 ASP A O 1
ATOM 1709 N N . TYR A 1 212 ? -21.097 13.791 45.534 1.00 79.75 212 TYR A N 1
ATOM 1710 C CA . TYR A 1 212 ? -19.893 13.070 45.135 1.00 79.75 212 TYR A CA 1
ATOM 1711 C C . TYR A 1 212 ? -20.089 12.394 43.776 1.00 79.75 212 TYR A C 1
ATOM 1713 O O . TYR A 1 212 ? -21.168 11.898 43.455 1.00 79.75 212 TYR A O 1
ATOM 1721 N N . LEU A 1 213 ? -19.022 12.354 42.973 1.00 76.12 213 LEU A N 1
ATOM 1722 C CA . LEU A 1 213 ? -19.048 11.744 41.646 1.00 76.12 213 LEU A CA 1
ATOM 1723 C C . LEU A 1 213 ? -18.874 10.217 41.767 1.00 76.12 213 LEU A C 1
ATOM 1725 O O . LEU A 1 213 ? -17.829 9.774 42.256 1.00 76.12 213 LEU A O 1
ATOM 1729 N N . PRO A 1 214 ? -19.846 9.391 41.336 1.00 73.44 214 PRO A N 1
ATOM 1730 C CA . PRO A 1 214 ? -19.684 7.943 41.351 1.00 73.44 214 PRO A CA 1
ATOM 1731 C C . PRO A 1 214 ? -18.597 7.525 40.356 1.00 73.44 214 PRO A C 1
ATOM 1733 O O . PRO A 1 214 ? -18.645 7.862 39.174 1.00 73.44 214 PRO A O 1
ATOM 1736 N N . ILE A 1 215 ? -17.610 6.767 40.835 1.00 78.62 215 ILE A N 1
ATOM 1737 C CA . ILE A 1 215 ? -16.567 6.187 39.988 1.00 78.62 215 ILE A CA 1
ATOM 1738 C C . ILE A 1 215 ? -17.053 4.810 39.531 1.00 78.62 215 ILE A C 1
ATOM 1740 O O . ILE A 1 215 ? -17.280 3.916 40.349 1.00 78.62 215 ILE A O 1
ATOM 1744 N N . SER A 1 216 ? -17.209 4.641 38.220 1.00 77.00 216 SER A N 1
ATOM 1745 C CA . SER A 1 216 ? -17.506 3.353 37.595 1.00 77.00 216 SER A CA 1
ATOM 1746 C C . SER A 1 216 ? -16.277 2.823 36.863 1.00 77.00 216 SER A C 1
ATOM 1748 O O . SER A 1 216 ? -15.534 3.582 36.241 1.00 77.00 216 SER A O 1
ATOM 1750 N N . VAL A 1 217 ? -16.068 1.509 36.925 1.00 78.56 217 VAL A N 1
ATOM 1751 C CA . VAL A 1 217 ? -15.049 0.804 36.144 1.00 78.56 217 VAL A CA 1
ATOM 1752 C C . VAL A 1 217 ? -15.763 -0.292 35.359 1.00 78.56 217 VAL A C 1
ATOM 1754 O O . VAL A 1 217 ? -16.468 -1.112 35.941 1.00 78.56 217 VAL A O 1
ATOM 1757 N N . PHE A 1 218 ? -15.620 -0.278 34.031 1.00 74.88 218 PHE A N 1
ATOM 1758 C CA . PHE A 1 218 ? -16.334 -1.180 33.111 1.00 74.88 218 PHE A CA 1
ATOM 1759 C C . PHE A 1 218 ? -17.867 -1.178 33.280 1.00 74.88 218 PHE A C 1
ATOM 1761 O O . PHE A 1 218 ? -18.490 -2.231 33.229 1.00 74.88 218 PHE A O 1
ATOM 1768 N N . GLY A 1 219 ? -18.483 -0.016 33.519 1.00 72.31 219 GLY A N 1
ATOM 1769 C CA . GLY A 1 219 ? -19.943 0.111 33.645 1.00 72.31 219 GLY A CA 1
ATOM 1770 C C . GLY A 1 219 ? -20.528 -0.396 34.971 1.00 72.31 219 GLY A C 1
ATOM 1771 O O . GLY A 1 219 ? -21.720 -0.232 35.210 1.00 72.31 219 GLY A O 1
ATOM 1772 N N . ALA A 1 220 ? -19.705 -0.952 35.868 1.00 70.69 220 ALA A N 1
ATOM 1773 C CA . ALA A 1 220 ? -20.109 -1.314 37.224 1.00 70.69 220 ALA A CA 1
ATOM 1774 C C . ALA A 1 220 ? -19.674 -0.230 38.229 1.00 70.69 220 ALA A C 1
ATOM 1776 O O . ALA A 1 220 ? -18.586 0.343 38.071 1.00 70.69 220 ALA A O 1
ATOM 1777 N N . PRO A 1 221 ? -20.482 0.092 39.256 1.00 76.94 221 PRO A N 1
ATOM 1778 C CA . PRO A 1 221 ? -20.054 0.986 40.327 1.00 76.94 221 PRO A CA 1
ATOM 1779 C C . PRO A 1 221 ? -18.918 0.331 41.119 1.00 76.94 221 PRO A C 1
ATOM 1781 O O . PRO A 1 221 ? -19.005 -0.841 41.492 1.00 76.94 221 PRO A O 1
ATOM 1784 N N . LEU A 1 222 ? -17.839 1.075 41.371 1.00 77.88 222 LEU A N 1
ATOM 1785 C CA . LEU A 1 222 ? -16.720 0.554 42.149 1.00 77.88 222 LEU A CA 1
ATOM 1786 C C . LEU A 1 222 ? -17.176 0.335 43.606 1.00 77.88 222 LEU A C 1
ATOM 1788 O O . LEU A 1 222 ? -17.698 1.274 44.215 1.00 77.88 222 LEU A O 1
ATOM 1792 N N . PRO A 1 223 ? -16.996 -0.864 44.190 1.00 73.44 223 PRO A N 1
ATOM 1793 C CA . PRO A 1 223 ? -17.342 -1.087 45.586 1.00 73.44 223 PRO A CA 1
ATOM 1794 C C . PRO A 1 223 ? -16.497 -0.180 46.483 1.00 73.44 223 PRO A C 1
ATOM 1796 O O . PRO A 1 223 ? -15.310 0.040 46.227 1.00 73.44 223 PRO A O 1
ATOM 1799 N N . LEU A 1 224 ? -17.110 0.347 47.545 1.00 71.50 224 LEU A N 1
ATOM 1800 C CA . LEU A 1 224 ? -16.426 1.191 48.521 1.00 71.50 224 LEU A CA 1
ATOM 1801 C C . LEU A 1 224 ? -15.318 0.379 49.196 1.00 71.50 224 LEU A C 1
ATOM 1803 O O . LEU A 1 224 ? -15.576 -0.482 50.036 1.00 71.50 224 LEU A O 1
ATOM 1807 N N . LEU A 1 225 ? -14.075 0.649 48.806 1.00 73.69 225 LEU A N 1
ATOM 1808 C CA . LEU A 1 225 ? -12.917 0.026 49.426 1.00 73.69 225 LEU A CA 1
ATOM 1809 C C . LEU A 1 225 ? -12.784 0.543 50.866 1.00 73.69 225 LEU A C 1
ATOM 1811 O O . LEU A 1 225 ? -12.900 1.753 51.097 1.00 73.69 225 LEU A O 1
ATOM 1815 N N . PRO A 1 226 ? -12.526 -0.332 51.854 1.00 79.75 226 PRO A N 1
ATOM 1816 C CA . PRO A 1 226 ? -12.250 0.130 53.201 1.00 79.75 226 PRO A CA 1
ATOM 1817 C C . PRO A 1 226 ? -10.979 0.986 53.180 1.00 79.75 226 PRO A C 1
ATOM 1819 O O . PRO A 1 226 ? -9.993 0.631 52.537 1.00 79.75 226 PRO A O 1
ATOM 1822 N N . LYS A 1 227 ? -10.984 2.106 53.913 1.00 71.12 227 LYS A N 1
ATOM 1823 C CA . LYS A 1 227 ? -9.874 3.084 53.946 1.00 71.12 227 LYS A CA 1
ATOM 1824 C C . LYS A 1 227 ? -8.513 2.477 54.338 1.00 71.12 227 LYS A C 1
ATOM 1826 O O . LYS A 1 227 ? -7.485 3.084 54.070 1.00 71.12 227 LYS A O 1
ATOM 1831 N N . ASN A 1 228 ? -8.519 1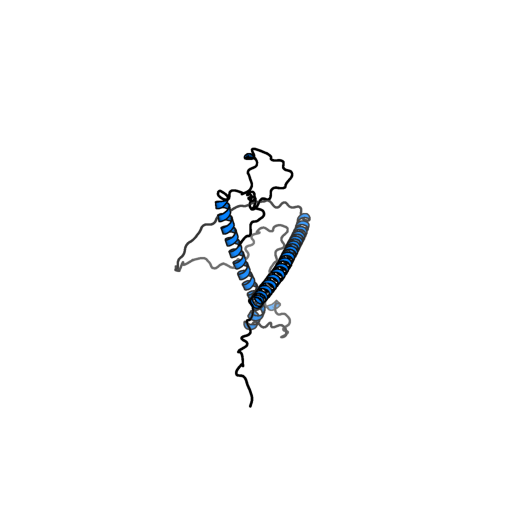.276 54.924 1.00 71.06 228 ASN A N 1
ATOM 1832 C CA . ASN A 1 228 ? -7.341 0.548 55.399 1.00 71.06 228 ASN A CA 1
ATOM 1833 C C . ASN A 1 228 ? -7.026 -0.710 54.564 1.00 71.06 228 ASN A C 1
ATOM 1835 O O . ASN A 1 228 ? -6.317 -1.593 55.044 1.00 71.06 228 ASN A O 1
ATOM 1839 N N . ALA A 1 229 ? -7.575 -0.842 53.351 1.00 55.91 229 ALA A N 1
ATOM 1840 C CA . ALA A 1 229 ? -7.267 -1.965 52.468 1.00 55.91 229 ALA A CA 1
ATOM 1841 C C . ALA A 1 229 ? -5.796 -1.908 52.024 1.00 55.91 229 ALA A C 1
ATOM 1843 O O . ALA A 1 229 ? -5.432 -1.175 51.106 1.00 55.91 229 ALA A O 1
ATOM 1844 N N . ILE A 1 230 ? -4.946 -2.691 52.686 1.00 55.97 230 ILE A N 1
ATOM 1845 C CA . ILE A 1 230 ? -3.605 -3.016 52.205 1.00 55.97 230 ILE A CA 1
ATOM 1846 C C . ILE A 1 230 ? -3.789 -4.131 51.174 1.00 55.97 230 ILE A C 1
ATOM 1848 O O . ILE A 1 230 ? -4.139 -5.256 51.530 1.00 55.97 230 ILE A O 1
ATOM 1852 N N . PHE A 1 231 ? -3.620 -3.802 49.895 1.00 60.38 231 PHE A N 1
ATOM 1853 C CA . PHE A 1 231 ? -3.575 -4.804 48.832 1.00 60.38 231 PHE A CA 1
ATOM 1854 C C . PHE A 1 231 ? -2.246 -5.585 48.928 1.00 60.38 231 PHE A C 1
ATOM 1856 O O . PHE A 1 231 ? -1.212 -4.944 49.138 1.00 60.38 231 PHE A O 1
ATOM 1863 N N . PRO A 1 232 ? -2.268 -6.929 48.834 1.00 56.53 232 PRO A N 1
ATOM 1864 C CA . PRO A 1 232 ? -1.067 -7.766 48.866 1.00 56.53 232 PRO A CA 1
ATOM 1865 C C . PRO A 1 232 ? -0.188 -7.613 47.618 1.00 56.53 232 PRO A C 1
ATOM 1867 O O . PRO A 1 232 ? -0.729 -7.282 46.536 1.00 56.53 232 PRO A O 1
#

Sequence (232 aa):
MSSGDPETFLKAKKIGPQRINSGLKNMFLSQLETIRASSIRIKDRNQKLLDLQKENEDLLRQRLCSMENRRKGSKEPCLNSFLDLENPTSKQTTSSPVAKTTSPPPTAYLRTNEPYYTSQNCQLPDWRVIPESVSKGPSSKERIENLEDNTILKRHYKFEVDEIKRKKWDLQRLRALRQTERLKARNVAKEDVIHSVEPNVDSLTHICVADYLPISVFGAPLPLLPKNAIFP